Protein AF-A0A960X1I4-F1 (afdb_monomer)

Secondary structure (DSSP, 8-state):
-HHHHHHHHHHHHHHHHHHHHHHHHHHHHHHHTT-S-HHHHHHHHHHHHHHHHHHHHHHHHHHHHHHHHHHHHHHHHHHHHHHHHHHHHHHHHHHHHHHHHHHHHTTS---SS-EEEEEE---TT----TT---EEEEEP-SS--EEEEEETTTGGG-----SSSPPPEEEEEETTS-----TT-SS---SSEEEEEEEEEEEE-SSSEEEEEEEE--EEEE-SSSS-EEEE-PPPTTTT--TT--EEEEE-PPP--HHHHHHHHHH-PPPP---------TT--

pLDDT: mean 85.77, std 14.33, range [37.5, 98.25]

Mean predicted aligned error: 13.94 Å

Radius of gyration: 51.77 Å; Cα contacts (8 Å, |Δi|>4): 298; chains: 1; bounding box: 106×50×140 Å

Solvent-accessible surface area (backbone atoms only — not comparable to full-atom values): 16825 Å² total; per-residue (Å²): 106,73,62,59,55,29,51,51,47,28,52,54,29,44,54,51,23,52,51,30,45,54,49,29,53,53,44,49,57,35,36,76,70,69,74,48,55,74,66,58,44,53,52,30,48,52,48,26,53,51,28,47,51,48,24,53,50,30,48,52,50,34,53,50,52,50,54,54,51,53,52,51,50,53,50,51,52,50,52,50,52,50,53,51,52,52,51,58,46,51,55,52,53,48,53,53,49,52,53,52,52,56,53,56,59,64,72,61,82,77,76,97,62,65,57,48,79,74,43,73,70,61,60,90,92,63,89,79,56,96,89,56,74,52,61,45,70,47,68,67,64,97,72,74,71,47,80,44,79,41,54,55,79,55,50,86,39,52,49,49,40,52,100,90,42,79,25,31,49,28,40,34,34,50,66,94,55,72,62,76,78,65,93,86,65,94,64,89,69,71,38,56,36,40,24,24,25,57,40,66,54,97,57,54,78,85,64,49,30,26,47,32,36,30,36,79,34,70,31,79,43,69,74,83,75,83,81,56,70,44,79,41,65,74,71,58,56,88,84,68,51,47,91,85,63,56,66,52,74,50,70,53,62,59,92,71,60,68,69,56,56,56,50,49,64,72,67,50,67,75,66,78,81,78,75,92,84,77,86,78,61,91,83,68,131

Nearest PDB structures (foldseek):
  4tko-assembly1_B  TM=4.208E-01  e=3.079E-06  Aquifex aeolicus VF5
  5c22-assembly3_C  TM=5.738E-01  e=3.752E-02  Escherichia coli
  5c21-assembly1_A  TM=5.989E-01  e=4.220E-02  Escherichia coli
  5c21-assembly1_B  TM=6.021E-01  e=6.370E-02  Escherichia coli
  5c22-assembly4_D  TM=5.924E-01  e=1.731E-01  Escherichia coli

Structure (mmCIF, N/CA/C/O backbone):
data_AF-A0A960X1I4-F1
#
_entry.id   AF-A0A960X1I4-F1
#
loop_
_atom_site.group_PDB
_atom_site.id
_atom_site.type_symbol
_atom_site.label_atom_id
_atom_site.label_alt_id
_atom_site.label_comp_id
_atom_site.label_asym_id
_atom_site.label_entity_id
_atom_site.label_seq_id
_atom_site.pdbx_PDB_ins_code
_atom_site.Cartn_x
_atom_site.Cartn_y
_atom_site.Cartn_z
_atom_site.occupancy
_atom_site.B_iso_or_equiv
_atom_site.auth_seq_id
_atom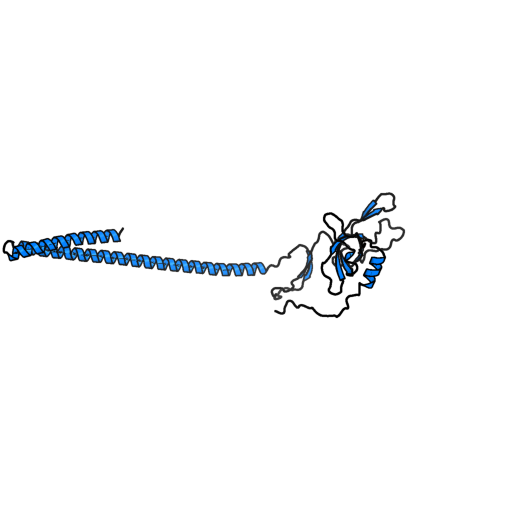_site.auth_comp_id
_atom_site.auth_asym_id
_atom_site.auth_atom_id
_atom_site.pdbx_PDB_model_num
ATOM 1 N N . GLN A 1 1 ? -22.995 -13.176 48.826 1.00 78.00 1 GLN A N 1
ATOM 2 C CA . GLN A 1 1 ? -22.525 -13.355 50.222 1.00 78.00 1 GLN A CA 1
ATOM 3 C C . GLN A 1 1 ? -23.106 -12.316 51.183 1.00 78.00 1 GLN A C 1
ATOM 5 O O . GLN A 1 1 ? -23.787 -12.711 52.119 1.00 78.00 1 GLN A O 1
ATOM 10 N N . ALA A 1 2 ? -22.875 -11.007 50.999 1.00 86.81 2 ALA A N 1
ATOM 11 C CA . ALA A 1 2 ? -23.391 -9.991 51.931 1.00 86.81 2 ALA A CA 1
ATOM 12 C C . ALA A 1 2 ? -24.920 -9.776 51.850 1.00 86.81 2 ALA A C 1
ATOM 14 O O . ALA A 1 2 ? -25.557 -9.646 52.895 1.00 86.81 2 ALA A O 1
ATOM 15 N N . ILE A 1 3 ? -25.499 -9.788 50.638 1.00 90.50 3 ILE A N 1
ATOM 16 C CA . ILE A 1 3 ? -26.959 -9.740 50.422 1.00 90.50 3 ILE A CA 1
ATOM 17 C C . ILE A 1 3 ? -27.607 -11.015 50.965 1.00 90.50 3 ILE A C 1
ATOM 19 O O . ILE A 1 3 ? -28.449 -10.914 51.847 1.00 90.50 3 ILE A O 1
ATOM 23 N N . ASP A 1 4 ? -27.125 -12.196 50.569 1.00 92.06 4 ASP A N 1
ATOM 24 C CA . ASP A 1 4 ? -27.630 -13.483 51.079 1.00 92.06 4 ASP A CA 1
ATOM 25 C C . ASP A 1 4 ? -27.595 -13.554 52.617 1.00 92.06 4 ASP A C 1
ATOM 27 O O . ASP A 1 4 ? -28.543 -14.001 53.259 1.00 92.06 4 ASP A O 1
ATOM 31 N N . GLY A 1 5 ? -26.523 -13.054 53.244 1.00 92.88 5 GLY A N 1
ATOM 32 C CA . GLY A 1 5 ? -26.431 -12.971 54.702 1.00 92.88 5 GLY A CA 1
ATOM 33 C C . GLY A 1 5 ? -27.437 -11.991 55.319 1.00 92.88 5 GLY A C 1
ATOM 34 O O . GLY A 1 5 ? -27.919 -12.217 56.429 1.00 92.88 5 GLY A O 1
ATOM 35 N N . ALA A 1 6 ? -27.782 -10.903 54.627 1.00 92.69 6 ALA A N 1
ATOM 36 C CA . ALA A 1 6 ? -28.834 -9.982 55.051 1.00 92.69 6 ALA A CA 1
ATOM 37 C C . ALA A 1 6 ? -30.242 -10.571 54.846 1.00 92.69 6 ALA A C 1
ATOM 39 O O . ALA A 1 6 ? -31.092 -10.402 55.719 1.00 92.69 6 ALA A O 1
ATOM 40 N N . GLU A 1 7 ? -30.472 -11.322 53.769 1.00 94.19 7 GLU A N 1
ATOM 41 C CA . GLU A 1 7 ? -31.719 -12.054 53.517 1.00 94.19 7 GLU A CA 1
ATOM 42 C C . GLU A 1 7 ? -31.962 -13.125 54.581 1.00 94.19 7 GLU A C 1
ATOM 44 O O . GLU A 1 7 ? -33.057 -13.211 55.136 1.00 94.19 7 GLU A O 1
ATOM 49 N N . GLN A 1 8 ? -30.924 -13.883 54.947 1.00 95.31 8 GLN A N 1
ATOM 50 C CA . GLN A 1 8 ? -30.995 -14.861 56.034 1.00 95.31 8 GLN A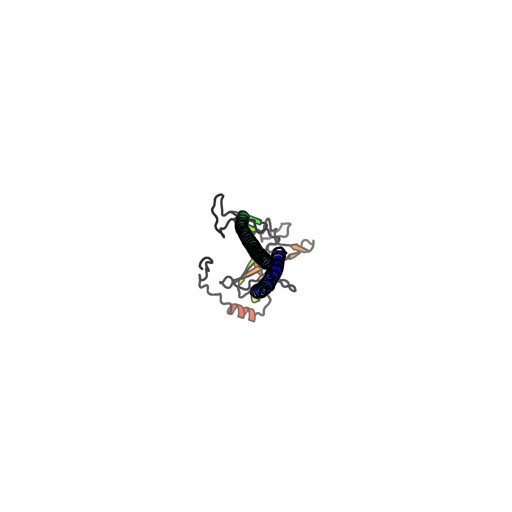 CA 1
ATOM 51 C C . GLN A 1 8 ? -31.336 -14.205 57.379 1.00 95.31 8 GLN A C 1
ATOM 53 O O . GLN A 1 8 ? -32.148 -14.740 58.135 1.00 95.31 8 GLN A O 1
ATOM 58 N N . ARG A 1 9 ? -30.782 -13.017 57.672 1.00 94.38 9 ARG A N 1
ATOM 59 C CA . ARG A 1 9 ? -31.143 -12.245 58.876 1.00 94.38 9 ARG A CA 1
ATOM 60 C C . ARG A 1 9 ? -32.602 -11.793 58.860 1.00 94.38 9 ARG A C 1
ATOM 62 O O . ARG A 1 9 ? -33.264 -11.878 59.892 1.00 94.38 9 ARG A O 1
ATOM 69 N N . VAL A 1 10 ? -33.117 -11.350 57.711 1.00 97.00 10 VAL A N 1
ATOM 70 C CA . VAL A 1 10 ? -34.540 -11.001 57.554 1.00 97.00 10 VAL A CA 1
ATOM 71 C C . VAL A 1 10 ? -35.425 -12.228 57.753 1.00 97.00 10 VAL A C 1
ATOM 73 O O . VAL A 1 10 ? -36.416 -12.145 58.474 1.00 97.00 10 VAL A O 1
ATOM 76 N N . ALA A 1 11 ? -35.059 -13.372 57.171 1.00 96.81 11 ALA A N 1
ATOM 77 C CA . ALA A 1 11 ? -35.800 -14.619 57.324 1.00 96.81 11 ALA A CA 1
ATOM 78 C C . ALA A 1 11 ? -35.861 -15.071 58.794 1.00 96.81 11 ALA A C 1
ATOM 80 O O . ALA A 1 11 ? -36.941 -15.382 59.295 1.00 96.81 11 ALA A O 1
ATOM 81 N N . ALA A 1 12 ? -34.734 -15.027 59.509 1.00 96.56 12 ALA A N 1
ATOM 82 C CA . ALA A 1 12 ? -34.678 -15.356 60.932 1.00 96.56 12 ALA A CA 1
ATOM 83 C C . ALA A 1 12 ? -35.522 -14.394 61.789 1.00 96.56 12 ALA A C 1
ATOM 85 O O . ALA A 1 12 ? -36.334 -14.840 62.602 1.00 96.56 12 ALA A O 1
ATOM 86 N N . ALA A 1 13 ? -35.392 -13.080 61.571 1.00 96.31 13 ALA A N 1
ATOM 87 C CA . ALA A 1 13 ? -36.168 -12.070 62.293 1.00 96.31 13 ALA A CA 1
ATOM 88 C C . ALA A 1 13 ? -37.677 -12.178 62.006 1.00 96.31 13 ALA A C 1
ATOM 90 O O . ALA A 1 13 ? -38.500 -11.925 62.884 1.00 96.31 13 ALA A O 1
ATOM 91 N N . LYS A 1 14 ? -38.051 -12.601 60.792 1.00 97.00 14 LYS A N 1
ATOM 92 C CA . LYS A 1 14 ? -39.448 -12.824 60.404 1.00 97.00 14 LYS A CA 1
ATOM 93 C C . LYS A 1 14 ? -40.057 -13.993 61.172 1.00 97.00 14 LYS A C 1
ATOM 95 O O . LYS A 1 14 ? -41.129 -13.834 61.745 1.00 97.00 14 LYS A O 1
ATOM 100 N N . ILE A 1 15 ? -39.351 -15.122 61.244 1.00 97.31 15 ILE A N 1
ATOM 101 C CA . ILE A 1 15 ? -39.788 -16.296 62.015 1.00 97.31 15 ILE A CA 1
ATOM 102 C C . ILE A 1 15 ? -39.951 -15.935 63.500 1.00 97.31 15 ILE A C 1
ATOM 104 O O . ILE A 1 15 ? -40.948 -16.310 64.123 1.00 97.31 15 ILE A O 1
ATOM 108 N N . ALA A 1 16 ? -39.010 -15.171 64.066 1.00 95.94 16 ALA A N 1
ATOM 109 C CA . ALA A 1 16 ? -39.087 -14.708 65.451 1.00 95.94 16 ALA A CA 1
ATOM 110 C C . ALA A 1 16 ? -40.313 -13.806 65.695 1.00 95.94 16 ALA A C 1
ATOM 112 O O . ALA A 1 16 ? -41.067 -14.037 66.640 1.00 95.94 16 ALA A O 1
ATOM 113 N N . ALA A 1 17 ? -40.562 -12.835 64.810 1.00 96.88 17 ALA A N 1
ATOM 114 C CA . ALA A 1 17 ? -41.715 -11.939 64.899 1.00 96.88 17 ALA A CA 1
ATOM 115 C C . ALA A 1 17 ? -43.057 -12.675 64.751 1.00 96.88 17 ALA A C 1
ATOM 117 O O . ALA A 1 17 ? -43.986 -12.424 65.521 1.00 96.88 17 ALA A O 1
ATOM 118 N N . GLU A 1 18 ? -43.163 -13.614 63.806 1.00 96.56 18 GLU A N 1
ATOM 119 C CA . GLU A 1 18 ? -44.360 -14.446 63.621 1.00 96.56 18 GLU A CA 1
ATOM 120 C C . GLU A 1 18 ? -44.629 -15.324 64.851 1.00 96.56 18 GLU A C 1
ATOM 122 O O . GLU A 1 18 ? -45.767 -15.419 65.315 1.00 96.56 18 GLU A O 1
ATOM 127 N N . THR A 1 19 ? -43.579 -15.900 65.442 1.00 96.50 19 THR A N 1
ATOM 128 C CA . THR A 1 19 ? -43.685 -16.712 66.663 1.00 96.50 19 THR A CA 1
ATOM 129 C C . THR A 1 19 ? -44.173 -15.878 67.851 1.00 96.50 19 THR A C 1
ATOM 131 O O . THR A 1 19 ? -45.108 -16.282 68.549 1.00 96.50 19 THR A O 1
ATOM 134 N N . SER A 1 20 ? -43.596 -14.691 68.066 1.00 95.75 20 SER A N 1
ATOM 135 C CA . SER A 1 20 ? -44.027 -13.780 69.134 1.00 95.75 20 SER A CA 1
ATOM 136 C C . SER A 1 20 ? -45.444 -13.248 68.916 1.00 95.75 20 SER A C 1
ATOM 138 O O . SER A 1 20 ? -46.181 -13.076 69.888 1.00 95.75 20 SER A O 1
ATOM 140 N N . LEU A 1 21 ? -45.871 -13.051 67.665 1.00 96.25 21 LEU A N 1
ATOM 141 C CA . LEU A 1 21 ? -47.242 -12.658 67.331 1.00 96.25 21 LEU A CA 1
ATOM 142 C C . LEU A 1 21 ? -48.254 -13.764 67.663 1.00 96.25 21 LEU A C 1
ATOM 144 O O . LEU A 1 21 ? -49.289 -13.489 68.269 1.00 96.25 21 LEU A O 1
ATOM 148 N N . LEU A 1 22 ? -47.950 -15.016 67.309 1.00 96.75 22 LEU A N 1
ATOM 149 C CA . LEU A 1 22 ? -48.787 -16.167 67.660 1.00 96.75 22 LEU A CA 1
ATOM 150 C C . LEU A 1 22 ? -48.903 -16.332 69.180 1.00 96.75 22 LEU A C 1
ATOM 152 O O . LEU A 1 22 ? -49.996 -16.587 69.690 1.00 96.75 22 LEU A O 1
ATOM 156 N N . ASN A 1 23 ? -47.795 -16.155 69.905 1.00 94.88 23 ASN A N 1
ATOM 157 C CA . ASN A 1 23 ? -47.795 -16.221 71.363 1.00 94.88 23 ASN A CA 1
ATOM 158 C C . ASN A 1 23 ? -48.621 -15.081 71.979 1.00 94.88 23 ASN A C 1
ATOM 160 O O . ASN A 1 23 ? -49.455 -15.328 72.843 1.00 94.88 23 ASN A O 1
ATOM 164 N N . TYR A 1 24 ? -48.466 -13.853 71.478 1.00 96.50 24 TYR A N 1
ATOM 165 C CA . TYR A 1 24 ? -49.278 -12.706 71.887 1.00 96.50 24 TYR A CA 1
ATOM 166 C C . TYR A 1 24 ? -50.778 -12.953 71.687 1.00 96.50 24 TYR A C 1
ATOM 168 O O . TYR A 1 24 ? -51.555 -12.738 72.615 1.00 96.50 24 TYR A O 1
ATOM 176 N N . ASN A 1 25 ? -51.184 -13.450 70.515 1.00 96.00 25 ASN A N 1
ATOM 177 C CA . ASN A 1 25 ? -52.590 -13.738 70.225 1.00 96.00 25 ASN A CA 1
ATOM 178 C C . ASN A 1 25 ? -53.158 -14.796 71.182 1.00 96.00 25 ASN A C 1
ATOM 180 O O . ASN A 1 25 ? -54.239 -14.603 71.735 1.00 96.00 25 ASN A O 1
ATOM 184 N N . ARG A 1 26 ? -52.400 -15.869 71.447 1.00 96.38 26 ARG A N 1
ATOM 185 C CA . ARG A 1 26 ? -52.786 -16.907 72.413 1.00 96.38 26 ARG A CA 1
ATOM 186 C C . ARG A 1 26 ? -52.953 -16.338 73.824 1.00 96.38 26 ARG A C 1
ATOM 188 O O . ARG A 1 26 ? -53.965 -16.595 74.472 1.00 96.38 26 ARG A O 1
ATOM 195 N N . THR A 1 27 ? -51.981 -15.563 74.303 1.00 94.25 27 THR A N 1
ATOM 196 C CA . THR A 1 27 ? -52.023 -14.962 75.645 1.00 94.25 27 THR A CA 1
ATOM 197 C C . THR A 1 27 ? -53.156 -13.947 75.767 1.00 94.25 27 THR A C 1
ATOM 199 O O . THR A 1 27 ? -53.803 -13.882 76.808 1.00 94.25 27 THR A O 1
ATOM 202 N N . LYS A 1 28 ? -53.451 -13.197 74.700 1.00 94.81 28 LYS A N 1
ATOM 203 C CA . LYS A 1 28 ? -54.578 -12.262 74.648 1.00 94.81 28 LYS A CA 1
ATOM 204 C C . LYS A 1 28 ? -55.918 -12.984 74.819 1.00 94.81 28 LYS A C 1
ATOM 206 O O . LYS A 1 28 ? -56.704 -12.584 75.672 1.00 94.81 28 LYS A O 1
ATOM 211 N N . GLU A 1 29 ? -56.153 -14.067 74.078 1.00 94.62 29 GLU A N 1
ATOM 212 C CA . GLU A 1 29 ? -57.385 -14.862 74.203 1.00 94.62 29 GLU A CA 1
ATOM 213 C C . GLU A 1 29 ? -57.554 -15.482 75.600 1.00 94.62 29 GLU A C 1
ATOM 215 O O . GLU A 1 29 ? -58.664 -15.543 76.130 1.00 94.62 29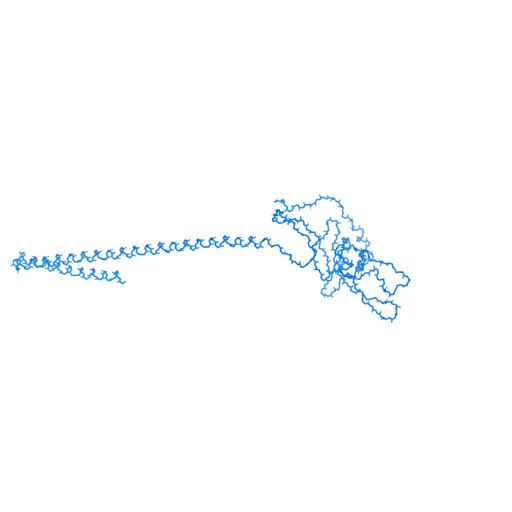 GLU A O 1
ATOM 220 N N . LEU A 1 30 ? -56.463 -15.955 76.214 1.00 93.38 30 LEU A N 1
ATOM 221 C CA . LEU A 1 30 ? -56.484 -16.502 77.576 1.00 93.38 30 LEU A CA 1
ATOM 222 C C . LEU A 1 30 ? -56.738 -15.415 78.627 1.00 93.38 30 LEU A C 1
ATOM 224 O O . LEU A 1 30 ? -57.486 -15.645 79.577 1.00 93.38 30 LEU A O 1
ATOM 228 N N . PHE A 1 31 ? -56.163 -14.227 78.440 1.00 93.12 31 PHE A N 1
ATOM 229 C CA . PHE A 1 31 ? -56.372 -13.079 79.318 1.00 93.12 31 PHE A CA 1
ATOM 230 C C . PHE A 1 31 ? -57.820 -12.570 79.261 1.00 93.12 31 PHE A C 1
ATOM 232 O O . PHE A 1 31 ? -58.421 -12.332 80.306 1.00 93.12 31 PHE A O 1
ATOM 239 N N . GLU A 1 32 ? -58.421 -12.486 78.067 1.00 92.94 32 GLU A N 1
ATOM 240 C CA . GLU A 1 32 ? -59.844 -12.138 77.887 1.00 92.94 32 GLU A CA 1
ATOM 241 C C . GLU A 1 32 ? -60.780 -13.126 78.606 1.00 92.94 32 GLU A C 1
ATOM 243 O O . GLU A 1 32 ? -61.831 -12.736 79.113 1.00 92.94 32 GLU A O 1
ATOM 248 N N . LYS A 1 33 ? -60.371 -14.396 78.721 1.00 94.38 33 LYS A N 1
ATOM 249 C CA . LYS A 1 33 ? -61.072 -15.445 79.482 1.00 94.38 33 LYS A CA 1
ATOM 250 C C . LYS A 1 33 ? -60.738 -15.460 80.982 1.00 94.38 33 LYS A C 1
ATOM 252 O O . LYS A 1 33 ? -61.192 -16.362 81.679 1.00 94.38 33 LYS A O 1
ATOM 257 N N . GLN A 1 34 ? -59.951 -14.500 81.479 1.00 88.62 34 GLN A N 1
ATOM 258 C CA . GLN A 1 34 ? -59.446 -14.427 82.861 1.00 88.62 34 GLN A CA 1
ATOM 259 C C . GLN A 1 34 ? -58.592 -15.635 83.299 1.00 88.62 34 GLN A C 1
ATOM 261 O O . GLN A 1 34 ? -58.488 -15.935 84.486 1.00 88.62 34 GLN A O 1
ATOM 266 N N . LEU A 1 35 ? -57.959 -16.329 82.347 1.00 89.62 35 LEU A N 1
ATOM 267 C CA . LEU A 1 35 ? -57.107 -17.502 82.593 1.00 89.62 35 LEU A CA 1
ATOM 268 C C . LEU A 1 35 ? -55.609 -17.164 82.667 1.00 89.62 35 LEU A C 1
ATOM 270 O O . LEU A 1 35 ? -54.793 -18.053 82.894 1.00 89.62 35 LEU A O 1
ATOM 274 N N . GLU A 1 36 ? -55.238 -15.900 82.466 1.00 91.75 36 GLU A N 1
ATOM 275 C CA . GLU A 1 36 ? -53.851 -15.426 82.448 1.00 91.75 36 GLU A CA 1
ATOM 276 C C . GLU A 1 36 ? -53.681 -14.117 83.228 1.00 91.75 36 GLU A C 1
ATOM 278 O O . GLU A 1 36 ? -54.636 -13.373 83.455 1.00 91.75 36 GLU A O 1
ATOM 283 N N . SER A 1 37 ? -52.443 -13.827 83.634 1.00 94.12 37 SER A N 1
ATOM 284 C CA . SER A 1 37 ? -52.112 -12.632 84.415 1.00 94.12 37 SER A CA 1
ATOM 285 C C . SER A 1 37 ? -51.876 -11.401 83.532 1.00 94.12 37 SER A C 1
ATOM 287 O O . SER A 1 37 ? -51.371 -11.501 82.411 1.00 94.12 37 SER A O 1
ATOM 289 N N . GLN A 1 38 ? -52.152 -10.207 84.067 1.00 91.12 38 GLN A N 1
ATOM 290 C CA . GLN A 1 38 ? -51.869 -8.939 83.378 1.00 91.12 38 GLN A CA 1
ATOM 291 C C . GLN A 1 38 ? -50.378 -8.798 83.021 1.00 91.12 38 GLN A C 1
ATOM 293 O O . GLN A 1 38 ? -50.035 -8.392 81.912 1.00 91.12 38 GLN A O 1
ATOM 298 N N . ARG A 1 39 ? -49.489 -9.238 83.920 1.00 94.19 39 ARG A N 1
ATOM 299 C CA . ARG A 1 39 ? -48.038 -9.268 83.694 1.00 94.19 39 ARG A CA 1
ATOM 300 C C . ARG A 1 39 ? -47.653 -10.145 82.497 1.00 94.19 39 ARG A C 1
ATOM 302 O O . ARG A 1 39 ? -46.779 -9.763 81.722 1.00 94.19 39 ARG A O 1
ATOM 309 N N . SER A 1 40 ? -48.282 -11.310 82.334 1.00 92.31 40 SER A N 1
ATOM 310 C CA . SER A 1 40 ? -48.025 -12.207 81.196 1.00 92.31 40 SER A CA 1
ATOM 311 C C . SER A 1 40 ? -48.389 -11.539 79.867 1.00 92.31 40 SER A C 1
ATOM 313 O O . SER A 1 40 ? -47.651 -11.658 78.888 1.00 92.31 40 SER A O 1
ATOM 315 N N . MET A 1 41 ? -49.497 -10.792 79.842 1.00 92.25 41 MET A N 1
ATOM 316 C CA . MET A 1 41 ? -49.937 -10.032 78.670 1.00 92.25 41 MET A CA 1
ATOM 317 C C . MET A 1 41 ? -48.935 -8.919 78.317 1.00 92.25 41 MET A C 1
ATOM 319 O O . MET A 1 41 ? -48.542 -8.763 77.158 1.00 92.25 41 MET A O 1
ATOM 323 N N . GLU A 1 42 ? -48.465 -8.172 79.318 1.00 94.25 42 GLU A N 1
ATOM 324 C CA . GLU A 1 42 ? -47.461 -7.115 79.135 1.00 94.25 42 GLU A CA 1
ATOM 325 C C . GLU A 1 42 ? -46.142 -7.669 78.574 1.00 94.25 42 GLU A C 1
ATOM 327 O O . GLU A 1 42 ? -45.604 -7.120 77.612 1.00 94.25 42 GLU A O 1
ATOM 332 N N . LEU A 1 43 ? -45.663 -8.809 79.089 1.00 96.50 43 LEU A N 1
ATOM 333 C CA . LEU A 1 43 ? -44.465 -9.479 78.568 1.00 96.50 43 LEU A CA 1
ATOM 334 C C . LEU A 1 43 ? -44.645 -9.965 77.122 1.00 96.50 43 LEU A C 1
ATOM 336 O O . LEU A 1 43 ? -43.740 -9.798 76.301 1.00 96.50 43 LEU A O 1
ATOM 340 N N . ALA A 1 44 ? -45.807 -10.532 76.785 1.00 94.56 44 ALA A N 1
ATOM 341 C CA . ALA A 1 44 ? -46.104 -10.969 75.421 1.00 94.56 44 ALA A CA 1
ATOM 342 C C . ALA A 1 44 ? -46.191 -9.782 74.444 1.00 94.56 44 ALA A C 1
ATOM 344 O O . ALA A 1 44 ? -45.718 -9.875 73.310 1.00 94.56 44 ALA A O 1
ATOM 345 N N . THR A 1 45 ? -46.741 -8.650 74.893 1.00 95.75 45 THR A N 1
ATOM 346 C CA . THR A 1 45 ? -46.788 -7.401 74.117 1.00 95.75 45 THR A CA 1
ATOM 3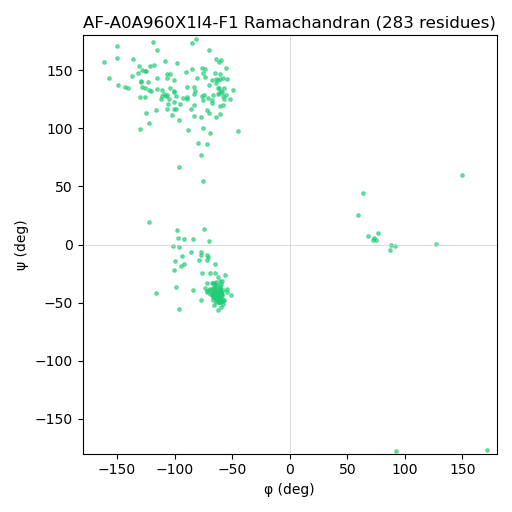47 C C . THR A 1 45 ? -45.387 -6.868 73.852 1.00 95.75 45 THR A C 1
ATOM 349 O O . THR A 1 45 ? -45.039 -6.622 72.700 1.00 95.75 45 THR A O 1
ATOM 352 N N . LEU A 1 46 ? -44.557 -6.775 74.893 1.00 96.62 46 LEU A N 1
ATOM 353 C CA . LEU A 1 46 ? -43.179 -6.303 74.777 1.00 96.62 46 LEU A CA 1
ATOM 354 C C . LEU A 1 46 ? -42.343 -7.203 73.856 1.00 96.62 46 LEU A C 1
ATOM 356 O O . LEU A 1 46 ? -41.597 -6.702 73.019 1.00 96.62 46 LEU A O 1
ATOM 360 N N . SER A 1 47 ? -42.509 -8.526 73.947 1.00 95.94 47 SER A N 1
ATOM 361 C CA . SER A 1 47 ? -41.836 -9.474 73.049 1.00 95.94 47 SER A CA 1
ATOM 362 C C . SER A 1 47 ? -42.276 -9.311 71.588 1.00 95.94 47 SER A C 1
ATOM 364 O O . SER A 1 47 ? -41.437 -9.321 70.683 1.00 95.94 47 SER A O 1
ATOM 366 N N . ARG A 1 48 ? -43.578 -9.115 71.338 1.00 96.94 48 ARG A N 1
ATOM 367 C CA . ARG A 1 48 ? -44.109 -8.846 69.993 1.00 96.94 48 ARG A CA 1
ATOM 368 C C . ARG A 1 48 ? -43.578 -7.530 69.429 1.00 96.94 48 ARG A C 1
ATOM 370 O O . ARG A 1 48 ? -43.175 -7.492 68.271 1.00 96.94 48 ARG A O 1
ATOM 377 N N . ASP A 1 49 ? -43.533 -6.472 70.232 1.00 96.50 49 ASP A N 1
ATOM 378 C CA . ASP A 1 49 ? -43.041 -5.168 69.781 1.00 96.50 49 ASP A CA 1
ATOM 379 C C . ASP A 1 49 ? -41.526 -5.179 69.532 1.00 96.50 49 ASP A C 1
ATOM 381 O O . ASP A 1 49 ? -41.073 -4.642 68.519 1.00 96.50 49 ASP A O 1
ATOM 385 N N . SER A 1 50 ? -40.750 -5.864 70.382 1.00 97.38 50 SER A N 1
ATOM 386 C CA . SER A 1 50 ? -39.301 -6.047 70.200 1.00 97.38 50 SER A CA 1
ATOM 387 C C . SER A 1 50 ? -38.987 -6.772 68.892 1.00 97.38 50 SER A C 1
ATOM 389 O O . SER A 1 50 ? -38.251 -6.261 68.050 1.00 97.38 50 SER A O 1
ATOM 391 N N . THR A 1 51 ? -39.599 -7.938 68.674 1.00 96.94 51 THR A N 1
ATOM 392 C CA . THR A 1 51 ? -39.347 -8.760 67.477 1.00 96.94 51 THR A CA 1
ATOM 393 C C . THR A 1 51 ? -39.857 -8.096 66.194 1.00 96.94 51 THR A C 1
ATOM 395 O O . THR A 1 51 ? -39.218 -8.191 65.145 1.00 96.94 51 THR A O 1
ATOM 398 N N . ALA A 1 52 ? -40.961 -7.342 66.260 1.00 96.69 52 ALA A N 1
ATOM 399 C CA . ALA A 1 52 ? -41.434 -6.539 65.134 1.00 96.69 52 ALA A CA 1
ATOM 400 C C . ALA A 1 52 ? -40.468 -5.391 64.782 1.00 96.69 52 ALA A C 1
ATOM 402 O O . ALA A 1 52 ? -40.256 -5.098 63.599 1.00 96.69 52 ALA A O 1
ATOM 403 N N . ALA A 1 53 ? -39.872 -4.739 65.785 1.00 97.06 53 ALA A N 1
ATOM 404 C CA . ALA A 1 53 ? -38.849 -3.719 65.575 1.00 97.06 53 ALA A CA 1
ATOM 405 C C . ALA A 1 53 ? -37.560 -4.319 64.984 1.00 97.06 53 ALA A C 1
ATOM 407 O O . ALA A 1 53 ? -36.999 -3.757 64.040 1.00 97.06 53 ALA A O 1
ATOM 408 N N . GLU A 1 54 ? -37.135 -5.487 65.469 1.00 96.25 54 GLU A N 1
ATOM 409 C CA . GLU A 1 54 ? -35.986 -6.231 64.938 1.00 96.25 54 GLU A CA 1
ATOM 410 C C . GLU A 1 54 ? -36.181 -6.629 63.470 1.00 96.25 54 GLU A C 1
ATOM 412 O O . GLU A 1 54 ? -35.289 -6.397 62.652 1.00 96.25 54 GLU A O 1
ATOM 417 N N . LEU A 1 55 ? -37.362 -7.135 63.095 1.00 97.44 55 LEU A N 1
ATOM 418 C CA . LEU A 1 55 ? -37.686 -7.443 61.700 1.00 97.44 55 LEU A CA 1
ATOM 419 C C . LEU A 1 55 ? -37.606 -6.196 60.809 1.00 97.44 55 LEU A C 1
ATOM 421 O O . LEU A 1 55 ? -36.987 -6.235 59.743 1.00 97.44 55 LEU A O 1
ATOM 425 N N . LYS A 1 56 ? -38.192 -5.071 61.240 1.00 97.00 56 LYS A N 1
ATOM 426 C CA . LYS A 1 56 ? -38.103 -3.803 60.494 1.00 97.00 56 LYS A CA 1
ATOM 427 C C . LYS A 1 56 ? -36.654 -3.350 60.318 1.00 97.00 56 LYS A C 1
ATOM 429 O O . LYS A 1 56 ? -36.289 -2.908 59.230 1.00 97.00 56 LYS A O 1
ATOM 434 N N . SER A 1 57 ? -35.834 -3.489 61.358 1.00 97.06 57 SER A N 1
ATOM 435 C CA . SER A 1 57 ? -34.404 -3.175 61.309 1.00 97.06 57 SER A CA 1
ATOM 436 C C . SER A 1 57 ? -33.657 -4.077 60.320 1.00 97.06 57 SER A C 1
ATOM 438 O O . SER A 1 57 ? -32.912 -3.583 59.474 1.00 97.06 57 SER A O 1
ATOM 440 N N . ALA A 1 58 ? -33.919 -5.389 60.342 1.00 97.25 58 ALA A N 1
ATOM 441 C CA . ALA A 1 58 ? -33.310 -6.343 59.418 1.00 97.25 58 ALA A CA 1
ATOM 442 C C . ALA A 1 58 ? -33.678 -6.049 57.952 1.00 97.25 58 ALA A C 1
ATOM 444 O O . ALA A 1 58 ? -32.807 -6.072 57.082 1.00 97.25 58 ALA A O 1
ATOM 445 N N . ILE A 1 59 ? -34.944 -5.711 57.675 1.00 96.94 59 ILE A N 1
ATOM 446 C CA . ILE A 1 59 ? -35.405 -5.329 56.329 1.00 96.94 59 ILE A CA 1
ATOM 447 C C . ILE A 1 59 ? -34.725 -4.034 55.871 1.00 96.94 59 ILE A C 1
ATOM 449 O O . ILE A 1 59 ? -34.275 -3.940 54.728 1.00 96.94 59 ILE A O 1
ATOM 453 N N . ALA A 1 60 ? -34.619 -3.037 56.755 1.00 97.31 60 ALA A N 1
ATOM 454 C CA . ALA A 1 60 ? -33.924 -1.789 56.451 1.00 97.31 60 ALA A CA 1
ATOM 455 C C . ALA A 1 60 ? -32.434 -2.026 56.151 1.00 97.31 60 ALA A C 1
ATOM 457 O O . ALA A 1 60 ? -31.897 -1.436 55.212 1.00 97.31 60 ALA A O 1
ATOM 458 N N . ALA A 1 61 ? -31.786 -2.924 56.898 1.00 95.56 61 ALA A N 1
ATOM 459 C CA . ALA A 1 61 ? -30.403 -3.318 56.661 1.00 95.56 61 ALA A CA 1
ATOM 460 C C . ALA A 1 61 ? -30.228 -4.010 55.300 1.00 95.56 61 ALA A C 1
ATOM 462 O O . ALA A 1 61 ? -29.343 -3.616 54.546 1.00 95.56 61 ALA A O 1
ATOM 463 N N . LEU A 1 62 ? -31.095 -4.968 54.946 1.00 96.62 62 LEU A N 1
ATOM 464 C CA . LEU A 1 62 ? -31.079 -5.619 53.628 1.00 96.62 62 LEU A CA 1
ATOM 465 C C . LEU A 1 62 ? -31.232 -4.597 52.495 1.00 96.62 62 LEU A C 1
ATOM 467 O O . LEU A 1 62 ? -30.443 -4.599 51.552 1.00 96.62 62 LEU A O 1
ATOM 471 N N . LYS A 1 63 ? -32.206 -3.686 52.611 1.00 96.81 63 LYS A N 1
ATOM 472 C CA . LYS A 1 63 ? -32.444 -2.641 51.607 1.00 96.81 63 LYS A CA 1
ATOM 473 C C . LYS A 1 63 ? -31.234 -1.723 51.439 1.00 96.81 63 LYS A C 1
ATOM 475 O O . LYS A 1 63 ? -30.868 -1.395 50.316 1.00 96.81 63 LYS A O 1
ATOM 480 N N . ARG A 1 64 ? -30.600 -1.325 52.546 1.00 96.56 64 ARG A N 1
ATOM 481 C CA . ARG A 1 64 ? -29.373 -0.524 52.513 1.00 96.56 64 ARG A CA 1
ATOM 482 C C . ARG A 1 64 ? -28.246 -1.270 51.803 1.00 96.56 64 ARG A C 1
ATOM 484 O O . ARG A 1 64 ? -27.643 -0.712 50.899 1.00 96.56 64 ARG A O 1
ATOM 491 N N . THR A 1 65 ? -28.012 -2.531 52.167 1.00 96.44 65 THR A N 1
ATOM 492 C CA . THR A 1 65 ? -26.985 -3.363 51.531 1.00 96.44 65 THR A CA 1
ATOM 493 C C . THR A 1 65 ? -27.230 -3.514 50.029 1.00 96.44 65 THR A C 1
ATOM 495 O O . THR A 1 65 ? -26.287 -3.361 49.263 1.00 96.44 65 THR A O 1
ATOM 498 N N . SER A 1 66 ? -28.474 -3.747 49.595 1.00 95.38 66 SER A N 1
ATOM 499 C CA . SER A 1 66 ? -28.821 -3.801 48.165 1.00 95.38 66 SER A CA 1
ATOM 500 C C . SER A 1 66 ? -28.463 -2.499 47.450 1.00 95.38 66 SER A C 1
ATOM 502 O O . SER A 1 66 ? -27.729 -2.525 46.469 1.00 95.38 66 SER A O 1
ATOM 504 N N . ASN A 1 67 ? -28.903 -1.359 47.990 1.00 96.56 67 ASN A N 1
ATOM 505 C CA . ASN A 1 67 ? -28.634 -0.051 47.395 1.00 96.56 67 ASN A CA 1
ATOM 506 C C . ASN A 1 67 ? -27.129 0.258 47.305 1.00 96.56 67 ASN A C 1
ATOM 508 O O . ASN A 1 67 ? -26.684 0.838 46.318 1.00 96.56 67 ASN A O 1
ATOM 512 N N . ASP A 1 68 ? -26.348 -0.120 48.321 1.00 96.00 68 ASP A N 1
ATOM 513 C CA . ASP A 1 68 ? -24.896 0.084 48.330 1.00 96.00 68 ASP A CA 1
ATOM 514 C C . ASP A 1 68 ? -24.215 -0.741 47.217 1.00 96.00 68 ASP A C 1
ATOM 516 O O . ASP A 1 68 ? -23.319 -0.243 46.528 1.00 96.00 68 ASP A O 1
ATOM 520 N N . PHE A 1 69 ? -24.665 -1.982 46.987 1.00 95.62 69 PHE A N 1
ATOM 521 C CA . PHE A 1 69 ? -24.170 -2.807 45.879 1.00 95.62 69 PHE A CA 1
ATOM 522 C C . PHE A 1 69 ? -24.604 -2.273 44.516 1.00 95.62 69 PHE A C 1
ATOM 524 O O . PHE A 1 69 ? -23.767 -2.200 43.618 1.00 95.62 69 PHE A O 1
ATOM 531 N N . ASP A 1 70 ? -25.855 -1.840 44.364 1.00 95.88 70 ASP A N 1
ATOM 532 C CA . ASP A 1 70 ? -26.343 -1.237 43.119 1.00 95.88 70 ASP A CA 1
ATOM 533 C C . ASP A 1 70 ? -25.546 0.028 42.765 1.00 95.88 70 ASP A C 1
ATOM 535 O O . ASP A 1 70 ? -25.134 0.215 41.618 1.00 95.88 70 ASP A O 1
ATOM 539 N N . ALA A 1 71 ? -25.242 0.867 43.761 1.00 97.06 71 ALA A N 1
ATOM 540 C CA . ALA A 1 71 ? -24.391 2.041 43.587 1.00 97.06 71 ALA A CA 1
ATOM 541 C C . ALA A 1 71 ? -22.955 1.661 43.187 1.00 97.06 71 ALA A C 1
ATOM 543 O O . ALA A 1 71 ? -22.368 2.290 42.303 1.00 97.06 71 ALA A O 1
ATOM 544 N N . SER A 1 72 ? -22.389 0.613 43.794 1.00 97.12 72 SER A N 1
ATOM 545 C CA . SER A 1 72 ? -21.055 0.107 43.448 1.00 97.12 72 SER A CA 1
ATOM 546 C C . SER A 1 72 ? -21.002 -0.473 42.028 1.00 97.12 72 SER A C 1
ATOM 548 O O . SER A 1 72 ? -20.057 -0.202 41.283 1.00 97.12 72 SER A O 1
ATOM 550 N N . ILE A 1 73 ? -22.040 -1.204 41.612 1.00 97.12 73 ILE A N 1
ATOM 551 C CA . ILE A 1 73 ? -22.192 -1.724 40.249 1.00 97.12 73 ILE A CA 1
ATOM 552 C C . ILE A 1 73 ? -22.283 -0.562 39.256 1.00 97.12 73 ILE A C 1
ATOM 554 O O . ILE A 1 73 ? -21.522 -0.525 38.289 1.00 97.12 73 ILE A O 1
ATOM 558 N N . ALA A 1 74 ? -23.145 0.424 39.516 1.00 97.50 74 ALA A N 1
ATOM 559 C CA . ALA A 1 74 ? -23.283 1.606 38.668 1.00 97.50 74 ALA A CA 1
ATOM 560 C C . ALA A 1 74 ? -21.961 2.383 38.543 1.00 97.50 74 ALA A C 1
ATOM 562 O O . ALA A 1 74 ? -21.564 2.759 37.439 1.00 97.50 74 ALA A O 1
ATOM 563 N N . SER A 1 75 ? -21.235 2.557 39.652 1.00 97.94 75 SER A N 1
ATOM 564 C CA . SER A 1 75 ? -19.910 3.183 39.660 1.00 97.94 75 SER A CA 1
ATOM 565 C C . SER A 1 75 ? -18.893 2.384 38.840 1.00 97.94 75 SER A C 1
ATOM 567 O O . SER A 1 75 ? -18.178 2.967 38.028 1.00 97.94 75 SER A O 1
ATOM 569 N N . THR A 1 76 ? -18.878 1.055 38.970 1.00 98.12 76 THR A N 1
ATOM 570 C CA . THR A 1 76 ? -17.988 0.174 38.197 1.00 98.12 76 THR A CA 1
ATOM 571 C C . THR A 1 76 ? -18.284 0.257 36.699 1.00 98.12 76 THR A C 1
ATOM 573 O O . THR A 1 76 ? -17.365 0.345 35.883 1.00 98.12 76 THR A O 1
ATOM 576 N N . HIS A 1 77 ? -19.564 0.283 36.316 1.00 97.44 77 HIS A N 1
ATOM 577 C CA . HIS A 1 77 ? -19.970 0.480 34.926 1.00 97.44 77 HIS A CA 1
ATOM 578 C C . HIS A 1 77 ? -19.549 1.849 34.387 1.00 97.44 77 HIS A C 1
ATOM 580 O O . HIS A 1 77 ? -19.071 1.921 33.255 1.00 97.44 77 HIS A O 1
ATOM 586 N N . ALA A 1 78 ? -19.666 2.912 35.187 1.00 98.06 78 ALA A N 1
ATOM 587 C CA . ALA A 1 78 ? -19.205 4.243 34.805 1.00 98.06 78 ALA A CA 1
ATOM 588 C C . ALA A 1 78 ? -17.681 4.278 34.594 1.00 98.06 78 ALA A C 1
ATOM 590 O O . ALA A 1 78 ? -17.220 4.767 33.564 1.00 98.06 78 ALA A O 1
ATOM 591 N N . SER A 1 79 ? -16.897 3.685 35.504 1.00 97.81 79 SER A N 1
ATOM 592 C CA . SER A 1 79 ? -15.440 3.571 35.354 1.00 97.81 79 SER A CA 1
ATOM 593 C C . SER A 1 79 ? -15.047 2.754 34.122 1.00 97.81 79 SER A C 1
ATOM 595 O O . SER A 1 79 ? -14.150 3.156 33.384 1.00 97.81 79 SER A O 1
ATOM 597 N N . LYS A 1 80 ? -15.751 1.648 33.842 1.00 98.06 80 LYS A N 1
ATOM 598 C CA . LYS A 1 80 ? -15.561 0.873 32.607 1.00 98.06 80 LYS A CA 1
ATOM 599 C C . LYS A 1 80 ? -15.865 1.714 31.365 1.00 98.06 80 LYS A C 1
ATOM 601 O O . LYS A 1 80 ? -15.113 1.652 30.399 1.00 98.06 80 LYS A O 1
ATOM 606 N N . GLY A 1 81 ? -16.950 2.488 31.384 1.00 97.75 81 GLY A N 1
ATOM 607 C CA . GLY A 1 81 ? -17.309 3.395 30.294 1.00 97.75 81 GLY A CA 1
ATOM 608 C C . GLY A 1 81 ? -16.228 4.444 30.033 1.00 97.75 81 GLY A C 1
ATOM 609 O O . GLY A 1 81 ? -15.846 4.644 28.884 1.00 97.75 81 GLY A O 1
ATOM 610 N N . SER A 1 82 ? -15.679 5.042 31.096 1.00 98.12 82 SER A N 1
ATOM 611 C CA . SER A 1 82 ? -14.551 5.977 30.998 1.00 98.12 82 SER A CA 1
ATOM 612 C C . SER A 1 82 ? -13.324 5.312 30.378 1.00 98.12 82 SER A C 1
ATOM 614 O O . SER A 1 82 ? -12.801 5.814 29.393 1.00 98.12 82 SER A O 1
ATOM 616 N N . ALA A 1 83 ? -12.925 4.136 30.875 1.00 98.06 83 ALA A N 1
ATOM 617 C CA . ALA A 1 83 ? -11.763 3.420 30.352 1.00 98.06 83 ALA A CA 1
ATOM 618 C C . ALA A 1 83 ? -11.916 3.049 28.865 1.00 98.06 83 ALA A C 1
ATOM 620 O O . ALA A 1 83 ? -10.959 3.136 28.104 1.00 98.06 83 ALA A O 1
ATOM 621 N N . LEU A 1 84 ? -13.122 2.671 28.422 1.00 97.75 84 LEU A N 1
ATOM 622 C CA . LEU A 1 84 ? -13.395 2.422 27.002 1.00 97.75 84 LEU A CA 1
ATOM 623 C C . LEU A 1 84 ? -13.302 3.701 26.160 1.00 97.75 84 LEU A C 1
ATOM 625 O O . LEU A 1 84 ? -12.808 3.653 25.036 1.00 97.75 84 LEU A O 1
ATOM 629 N N . SER A 1 85 ? -13.752 4.837 26.696 1.00 98.00 85 SER A N 1
ATOM 630 C CA . SER A 1 85 ? -13.592 6.137 26.039 1.00 98.00 85 SER A CA 1
ATOM 631 C C . SER A 1 85 ? -12.119 6.526 25.910 1.00 98.00 85 SER A C 1
ATOM 633 O O . SER A 1 85 ? -11.723 7.048 24.870 1.00 98.00 85 SER A O 1
ATOM 635 N N . ASP A 1 86 ? -11.307 6.243 26.930 1.00 98.00 86 ASP A N 1
ATOM 636 C CA . ASP A 1 86 ? -9.866 6.506 26.910 1.00 98.00 86 ASP A CA 1
ATOM 637 C C . ASP A 1 86 ? -9.159 5.633 25.861 1.00 98.00 86 ASP A C 1
ATOM 639 O O . ASP A 1 86 ? -8.334 6.135 25.099 1.00 98.00 86 ASP A O 1
ATOM 643 N N . VAL A 1 87 ? -9.542 4.354 25.742 1.00 98.12 87 VAL A N 1
ATOM 644 C CA . VAL A 1 87 ? -9.046 3.451 24.685 1.00 98.12 87 VAL A CA 1
ATOM 645 C C . VAL A 1 87 ? -9.413 3.972 23.295 1.00 98.12 87 VAL A C 1
ATOM 647 O O . VAL A 1 87 ? -8.535 4.124 22.451 1.00 98.12 87 VAL A O 1
ATOM 650 N N . ALA A 1 88 ? -10.680 4.327 23.067 1.00 97.44 88 ALA A N 1
ATOM 651 C CA . ALA A 1 88 ? -11.114 4.915 21.797 1.00 97.44 88 ALA A CA 1
ATOM 652 C C . ALA A 1 88 ? -10.423 6.267 21.511 1.00 97.44 88 ALA A C 1
ATOM 654 O O . ALA A 1 88 ? -10.260 6.670 20.358 1.00 97.44 88 ALA A O 1
ATOM 655 N N . GLY A 1 89 ? -10.027 6.989 22.565 1.00 98.25 89 GLY A N 1
ATOM 656 C CA . GLY A 1 89 ? -9.168 8.165 22.492 1.00 98.25 89 GLY A CA 1
ATOM 657 C C . GLY A 1 89 ? -7.789 7.834 21.934 1.00 98.25 89 GLY A C 1
ATOM 658 O O . GLY A 1 89 ? -7.400 8.377 20.902 1.00 98.25 89 GLY A O 1
ATOM 659 N N . ALA A 1 90 ? -7.105 6.887 22.572 1.00 97.44 90 ALA A N 1
ATOM 660 C CA . ALA A 1 90 ? -5.775 6.443 22.179 1.00 97.44 90 ALA A CA 1
ATOM 661 C C . ALA A 1 90 ? -5.733 5.855 20.756 1.00 97.44 90 ALA A C 1
ATOM 663 O O . ALA A 1 90 ? -4.790 6.118 20.015 1.00 97.44 90 ALA A O 1
ATOM 664 N N . GLU A 1 91 ? -6.760 5.110 20.333 1.00 96.94 91 GLU A N 1
ATOM 665 C CA . GLU A 1 91 ? -6.860 4.577 18.962 1.00 96.94 91 GLU A CA 1
ATOM 666 C C . GLU A 1 91 ? -6.936 5.689 17.902 1.00 96.94 91 GLU A C 1
ATOM 668 O O . GLU A 1 91 ? -6.336 5.592 16.824 1.00 96.94 91 GLU A O 1
ATOM 673 N N . ARG A 1 92 ? -7.646 6.780 18.211 1.00 97.31 92 ARG A N 1
ATOM 674 C CA . ARG A 1 92 ? -7.713 7.956 17.337 1.00 97.31 92 ARG A CA 1
ATOM 675 C C . ARG A 1 92 ? -6.359 8.646 17.243 1.00 97.31 92 ARG A C 1
ATOM 677 O O . ARG A 1 92 ? -5.940 8.996 16.142 1.00 97.31 92 ARG A O 1
ATOM 684 N N . ASP A 1 93 ? -5.681 8.817 18.373 1.00 97.06 93 ASP A N 1
ATOM 685 C CA . ASP A 1 93 ? -4.366 9.457 18.421 1.00 97.06 93 ASP A CA 1
ATOM 686 C C . ASP A 1 93 ? -3.323 8.629 17.658 1.00 97.06 93 ASP A C 1
ATOM 688 O O . ASP A 1 93 ? -2.533 9.180 16.892 1.00 97.06 93 ASP A O 1
ATOM 692 N N . LEU A 1 94 ? -3.383 7.298 17.771 1.00 97.12 94 LEU A N 1
ATOM 693 C CA . LEU A 1 94 ? -2.541 6.383 17.001 1.00 97.12 94 LEU A CA 1
ATOM 694 C C . LEU A 1 94 ? -2.775 6.537 15.494 1.00 97.12 94 LEU A C 1
ATOM 696 O O . LEU A 1 94 ? -1.821 6.680 14.735 1.00 97.12 94 LEU A O 1
ATOM 700 N N . SER A 1 95 ? -4.037 6.618 15.067 1.00 94.81 95 SER A N 1
ATOM 701 C CA . SER A 1 95 ? -4.379 6.840 13.655 1.00 94.81 95 SER A CA 1
ATOM 702 C C . SER A 1 95 ? -3.814 8.164 13.118 1.00 94.81 95 SER A C 1
ATOM 704 O O . SER A 1 95 ? -3.363 8.240 11.976 1.00 94.81 95 SER A O 1
ATOM 706 N N . VAL A 1 96 ? -3.816 9.223 13.936 1.00 95.88 96 VAL A N 1
ATOM 707 C CA . VAL A 1 96 ? -3.225 10.524 13.578 1.00 95.88 96 VAL A CA 1
ATOM 708 C C . VAL A 1 96 ? -1.704 10.409 13.431 1.00 95.88 96 VAL A C 1
ATOM 710 O O . VAL A 1 96 ? -1.143 10.921 12.458 1.00 95.88 96 VAL A O 1
ATOM 713 N N . ILE A 1 97 ? -1.041 9.707 14.355 1.00 94.75 97 ILE A N 1
ATOM 714 C CA . ILE A 1 97 ? 0.406 9.455 14.306 1.00 94.75 97 ILE A CA 1
ATOM 715 C C . ILE A 1 97 ? 0.772 8.654 13.053 1.00 94.75 97 ILE A C 1
ATOM 717 O O . ILE A 1 97 ? 1.705 9.038 12.349 1.00 94.75 97 ILE A O 1
ATOM 721 N N . ASP A 1 98 ? 0.022 7.605 12.715 1.00 91.69 98 ASP A N 1
ATOM 722 C CA . ASP A 1 98 ? 0.264 6.800 11.512 1.00 91.69 98 ASP A CA 1
ATOM 723 C C . ASP A 1 98 ? 0.174 7.642 10.238 1.00 91.69 98 ASP A C 1
ATOM 725 O O . ASP A 1 98 ? 1.005 7.516 9.333 1.00 91.69 98 ASP A O 1
ATOM 729 N N . VAL A 1 99 ? -0.805 8.547 10.157 1.00 90.56 99 VAL A N 1
ATOM 730 C CA . VAL A 1 99 ? -0.906 9.492 9.037 1.00 90.56 99 VAL A CA 1
ATOM 731 C C . VAL A 1 99 ? 0.335 10.385 8.971 1.00 90.56 99 VAL A C 1
ATOM 733 O O . VAL A 1 99 ? 0.887 10.574 7.887 1.00 90.56 99 VAL A O 1
ATOM 736 N N . GLN A 1 100 ? 0.812 10.896 10.106 1.00 88.19 100 GLN A N 1
ATOM 737 C CA . GLN A 1 100 ? 1.998 11.752 10.162 1.00 88.19 100 GLN A CA 1
ATOM 738 C C . GLN A 1 100 ? 3.289 10.998 9.801 1.00 88.19 100 GLN A C 1
ATOM 740 O O . GLN A 1 100 ? 4.129 11.533 9.074 1.00 88.19 100 GLN A O 1
ATOM 745 N N . ILE A 1 101 ? 3.443 9.747 10.245 1.00 88.19 101 ILE A N 1
ATOM 746 C CA . ILE A 1 101 ? 4.563 8.876 9.858 1.00 88.19 101 ILE A CA 1
ATOM 747 C C . ILE A 1 101 ? 4.544 8.658 8.347 1.00 88.19 101 ILE A C 1
ATOM 749 O O . ILE A 1 101 ? 5.550 8.891 7.681 1.00 88.19 101 ILE A O 1
ATOM 753 N N . ASN A 1 102 ? 3.392 8.287 7.786 1.00 82.69 102 ASN A N 1
ATOM 754 C CA . ASN A 1 102 ? 3.249 8.083 6.346 1.00 82.69 102 ASN A CA 1
ATOM 755 C C . ASN A 1 102 ? 3.543 9.358 5.541 1.00 82.69 102 ASN A C 1
ATOM 757 O O . ASN A 1 102 ? 4.111 9.280 4.453 1.00 82.69 102 ASN A O 1
ATOM 761 N N . GLN A 1 103 ? 3.184 10.537 6.055 1.00 82.69 103 GLN A N 1
ATOM 762 C CA . GLN A 1 103 ? 3.541 11.812 5.430 1.00 82.69 103 GLN A CA 1
ATOM 763 C C . GLN A 1 103 ? 5.049 12.071 5.468 1.00 82.69 103 GLN A C 1
ATOM 765 O O . GLN A 1 103 ? 5.605 12.458 4.445 1.00 82.69 103 GLN A O 1
ATOM 770 N N . ASN A 1 104 ? 5.712 11.826 6.603 1.00 82.44 104 ASN A N 1
ATOM 771 C CA . ASN A 1 104 ? 7.163 11.984 6.730 1.00 82.44 104 ASN A CA 1
ATOM 772 C C . ASN A 1 104 ? 7.931 11.003 5.838 1.00 82.44 104 ASN A C 1
ATOM 774 O O . ASN A 1 104 ? 8.858 11.411 5.147 1.00 82.44 104 ASN A O 1
ATOM 778 N N . LEU A 1 105 ? 7.513 9.736 5.777 1.00 80.25 105 LEU A N 1
ATOM 779 C CA . LEU A 1 105 ? 8.131 8.744 4.891 1.00 80.25 105 LEU A CA 1
ATOM 780 C C . LEU A 1 105 ? 8.022 9.144 3.412 1.00 80.25 105 LEU A C 1
ATOM 782 O O . LEU A 1 105 ? 8.926 8.867 2.636 1.00 80.25 105 LEU A O 1
ATOM 786 N N . ARG A 1 106 ? 6.955 9.853 3.023 1.00 77.50 106 ARG A N 1
ATOM 787 C CA . ARG A 1 106 ? 6.774 10.374 1.656 1.00 77.50 106 ARG A CA 1
ATOM 788 C C . ARG A 1 106 ? 7.600 11.626 1.342 1.00 77.50 106 ARG A C 1
ATOM 790 O O . ARG A 1 106 ? 7.573 12.070 0.197 1.00 77.50 106 ARG A O 1
ATOM 797 N N . GLN A 1 107 ? 8.297 12.219 2.315 1.00 80.94 107 GLN A N 1
ATOM 798 C CA . GLN A 1 107 ? 9.183 13.367 2.065 1.00 80.94 107 GLN A CA 1
ATOM 799 C C . GLN A 1 107 ? 10.503 12.943 1.419 1.00 80.94 107 GLN A C 1
ATOM 801 O O . GLN A 1 107 ? 11.126 13.746 0.727 1.00 80.94 107 GLN A O 1
ATOM 806 N N . ILE A 1 108 ? 10.916 11.690 1.622 1.00 84.88 108 ILE A N 1
ATOM 807 C CA . ILE A 1 108 ? 12.089 11.112 0.975 1.00 84.88 108 ILE A CA 1
ATOM 808 C C . ILE A 1 108 ? 11.593 10.284 -0.207 1.00 84.88 108 ILE A C 1
ATOM 810 O O . ILE A 1 108 ? 10.856 9.315 -0.043 1.00 84.88 108 ILE A O 1
ATOM 814 N N . VAL A 1 109 ? 11.978 10.693 -1.413 1.00 86.12 109 VAL A N 1
ATOM 815 C CA . VAL A 1 109 ? 11.672 9.955 -2.639 1.00 86.12 109 VAL A CA 1
ATOM 816 C C . VAL A 1 109 ? 12.927 9.211 -3.064 1.00 86.12 109 VAL A C 1
ATOM 818 O O . VAL A 1 109 ? 13.914 9.826 -3.464 1.00 86.12 109 VAL A O 1
ATOM 821 N N . GLU A 1 110 ? 12.880 7.887 -2.968 1.00 88.81 110 GLU A N 1
ATOM 822 C CA . GLU A 1 110 ? 13.961 7.007 -3.403 1.00 88.81 110 GLU A CA 1
ATOM 823 C C . GLU A 1 110 ? 13.776 6.601 -4.869 1.00 88.81 110 GLU A C 1
ATOM 825 O O . GLU A 1 110 ? 12.655 6.483 -5.375 1.00 88.81 110 GLU A O 1
ATOM 830 N N . ALA A 1 111 ? 14.889 6.395 -5.575 1.00 91.25 111 ALA A N 1
ATOM 831 C CA . ALA A 1 111 ? 14.846 5.878 -6.934 1.00 91.25 111 ALA A CA 1
ATOM 832 C C . ALA A 1 111 ? 14.412 4.398 -6.911 1.00 91.25 111 ALA A C 1
ATOM 834 O O . ALA A 1 111 ? 14.922 3.629 -6.102 1.00 91.25 111 ALA A O 1
ATOM 835 N N . PRO A 1 112 ? 13.517 3.956 -7.815 1.00 88.69 112 PRO A N 1
ATOM 836 C CA . PRO A 1 112 ? 13.022 2.575 -7.818 1.00 88.69 112 PRO A CA 1
ATOM 837 C C . PRO A 1 112 ? 14.062 1.547 -8.291 1.00 88.69 112 PRO A C 1
ATOM 839 O O . PRO A 1 112 ? 13.826 0.346 -8.198 1.00 88.69 112 PRO A O 1
ATOM 842 N N . ARG A 1 113 ? 15.164 2.011 -8.883 1.00 89.50 113 ARG A N 1
ATOM 843 C CA . ARG A 1 113 ? 16.264 1.203 -9.411 1.00 89.50 113 ARG A CA 1
ATOM 844 C C . ARG A 1 113 ? 17.501 2.071 -9.577 1.00 89.50 113 ARG A C 1
ATOM 846 O O . ARG A 1 113 ? 17.373 3.286 -9.761 1.00 89.50 113 ARG A O 1
ATOM 853 N N . ASP A 1 114 ? 18.657 1.425 -9.585 1.00 91.44 114 ASP A N 1
ATOM 854 C CA . ASP A 1 114 ? 19.936 2.070 -9.850 1.00 91.44 114 ASP A CA 1
ATOM 855 C C . ASP A 1 114 ? 19.962 2.695 -11.249 1.00 91.44 114 ASP A C 1
ATOM 857 O O . ASP A 1 114 ? 19.329 2.215 -12.200 1.00 91.44 114 ASP A O 1
ATOM 861 N N . GLY A 1 115 ? 20.668 3.815 -11.378 1.00 89.94 115 GLY A N 1
ATOM 862 C CA . GLY A 1 115 ? 20.717 4.560 -12.623 1.00 89.94 115 GLY A CA 1
ATOM 863 C C . GLY A 1 115 ? 21.396 5.914 -12.508 1.00 89.94 115 GLY A C 1
ATOM 864 O O . GLY A 1 115 ? 21.904 6.313 -11.462 1.00 89.94 115 GLY A O 1
ATOM 865 N N . ILE A 1 116 ? 21.381 6.638 -13.621 1.00 89.00 116 ILE A N 1
ATOM 866 C CA . ILE A 1 116 ? 22.002 7.950 -13.769 1.00 89.00 116 ILE A CA 1
ATOM 867 C C . ILE A 1 116 ? 20.901 8.996 -13.922 1.00 89.00 116 ILE A C 1
ATOM 869 O O . ILE A 1 116 ? 19.970 8.834 -14.715 1.00 89.00 116 ILE A O 1
ATOM 873 N N . ILE A 1 117 ? 21.011 10.098 -13.181 1.00 90.62 117 ILE A N 1
ATOM 874 C CA . ILE A 1 117 ? 20.098 11.236 -13.315 1.00 90.62 117 ILE A CA 1
ATOM 875 C C . ILE A 1 117 ? 20.377 11.926 -14.657 1.00 90.62 117 ILE A C 1
ATOM 877 O O . ILE A 1 117 ? 21.441 12.509 -14.850 1.00 90.62 117 ILE A O 1
ATOM 881 N N . LEU A 1 118 ? 19.413 11.869 -15.579 1.00 88.62 118 LEU A N 1
ATOM 882 C CA . LEU A 1 118 ? 19.474 12.565 -16.867 1.00 88.62 118 LEU A CA 1
ATOM 883 C C . LEU A 1 118 ? 19.162 14.051 -16.697 1.00 88.62 118 LEU A C 1
ATOM 885 O O . LEU A 1 118 ? 19.852 14.912 -17.235 1.00 88.62 118 LEU A O 1
ATOM 889 N N . GLN A 1 119 ? 18.089 14.339 -15.966 1.00 90.19 119 GLN A N 1
ATOM 890 C CA . GLN A 1 119 ? 17.596 15.692 -15.769 1.00 90.19 119 GLN A CA 1
ATOM 891 C C . GLN A 1 119 ? 16.932 15.804 -14.403 1.00 90.19 119 GLN A C 1
ATOM 893 O O . GLN A 1 119 ? 16.149 14.939 -14.012 1.00 90.19 119 GLN A O 1
ATOM 898 N N . VAL A 1 120 ? 17.201 16.903 -13.705 1.00 93.00 120 VAL A N 1
ATOM 899 C CA . VAL A 1 120 ? 16.460 17.306 -12.509 1.00 93.00 120 VAL A CA 1
ATOM 900 C C . VAL A 1 120 ? 15.474 18.393 -12.930 1.00 93.00 120 VAL A C 1
ATOM 902 O O . VAL A 1 120 ? 15.867 19.392 -13.527 1.00 93.00 120 VAL A O 1
ATOM 905 N N . ALA A 1 121 ? 14.186 18.167 -12.686 1.00 91.25 121 ALA A N 1
ATOM 906 C CA . ALA A 1 121 ? 13.105 19.070 -13.082 1.00 91.25 121 ALA A CA 1
ATOM 907 C C . ALA A 1 121 ? 12.720 20.066 -11.975 1.00 91.25 121 ALA A C 1
ATOM 909 O O . ALA A 1 121 ? 11.953 20.993 -12.222 1.00 91.25 121 ALA A O 1
ATOM 910 N N . VAL A 1 122 ? 13.243 19.875 -10.763 1.00 91.56 122 VAL A N 1
ATOM 911 C CA . VAL A 1 122 ? 12.895 20.653 -9.571 1.00 91.56 122 VAL A CA 1
ATOM 912 C C . VAL A 1 122 ? 14.144 21.251 -8.934 1.00 91.56 122 VAL A C 1
ATOM 914 O O . VAL A 1 122 ? 15.227 20.674 -8.994 1.00 91.56 122 VAL A O 1
ATOM 917 N N . THR A 1 123 ? 13.994 22.407 -8.300 1.00 91.06 123 THR A N 1
ATOM 918 C CA . THR A 1 123 ? 15.050 23.037 -7.497 1.00 91.06 123 THR A CA 1
ATOM 919 C C . THR A 1 123 ? 14.631 23.100 -6.036 1.00 91.06 123 THR A C 1
ATOM 921 O O . THR A 1 123 ? 13.454 22.915 -5.711 1.00 91.06 123 THR A O 1
ATOM 924 N N . ASP A 1 124 ? 15.581 23.397 -5.154 1.00 90.38 124 ASP A N 1
ATOM 925 C CA . ASP A 1 124 ? 15.283 23.603 -3.739 1.00 90.38 124 ASP A CA 1
ATOM 926 C C . ASP A 1 124 ? 14.197 24.682 -3.542 1.00 90.38 124 ASP A C 1
ATOM 928 O O . ASP A 1 124 ? 14.110 25.648 -4.306 1.00 90.38 124 ASP A O 1
ATOM 932 N N . GLY A 1 125 ? 13.318 24.474 -2.562 1.00 87.38 125 GLY A N 1
ATOM 933 C CA . GLY A 1 125 ? 12.163 25.335 -2.282 1.00 87.38 125 GLY A CA 1
ATOM 934 C C . GLY A 1 125 ? 10.972 25.217 -3.248 1.00 87.38 125 GLY A C 1
ATOM 935 O O . GLY A 1 125 ? 9.999 25.959 -3.100 1.00 87.38 125 GLY A O 1
ATOM 936 N N . THR A 1 126 ? 10.998 24.303 -4.226 1.00 88.06 126 THR A N 1
ATOM 937 C CA . THR A 1 126 ? 9.867 24.095 -5.151 1.00 88.06 126 THR A CA 1
ATOM 938 C C . THR A 1 126 ? 8.733 23.315 -4.482 1.00 88.06 126 THR A C 1
ATOM 940 O O . THR A 1 126 ? 8.940 22.217 -3.969 1.00 88.06 126 THR A O 1
ATOM 943 N N . TYR A 1 127 ? 7.504 23.835 -4.543 1.00 87.88 127 TYR A N 1
ATOM 944 C CA . TYR A 1 127 ? 6.314 23.108 -4.089 1.00 87.88 127 TYR A CA 1
ATOM 945 C C . TYR A 1 127 ? 5.906 22.028 -5.095 1.00 87.88 127 TYR A C 1
ATOM 947 O O . TYR A 1 127 ? 5.636 22.325 -6.260 1.00 87.88 127 TYR A O 1
ATOM 955 N N . LEU A 1 128 ? 5.796 20.783 -4.628 1.00 85.69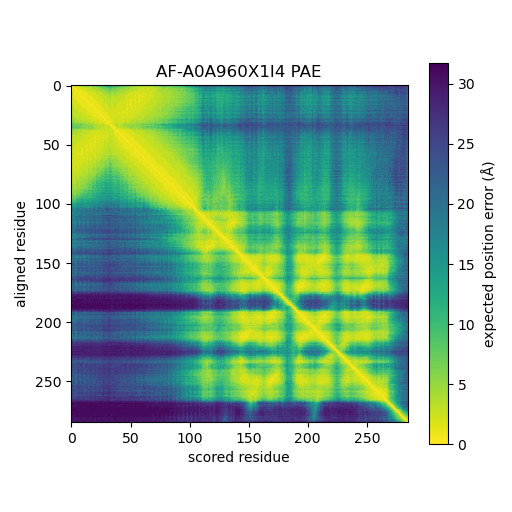 128 LEU A N 1
ATOM 956 C CA . LEU A 1 128 ? 5.422 19.630 -5.446 1.00 85.69 128 LEU A CA 1
ATOM 957 C C . LEU A 1 128 ? 3.994 19.177 -5.150 1.00 85.69 128 LEU A C 1
ATOM 959 O O . LEU A 1 128 ? 3.513 19.255 -4.020 1.00 85.69 128 LEU A O 1
ATOM 963 N N . ARG A 1 129 ? 3.314 18.679 -6.183 1.00 88.50 129 ARG A N 1
ATOM 964 C CA . ARG A 1 129 ? 2.028 17.990 -6.055 1.00 88.50 129 ARG A CA 1
ATOM 965 C C . ARG A 1 129 ? 2.237 16.496 -6.320 1.00 88.50 129 ARG A C 1
ATOM 967 O O . ARG A 1 129 ? 3.206 16.131 -6.987 1.00 88.50 129 ARG A O 1
ATOM 974 N N . PRO A 1 130 ? 1.342 15.614 -5.844 1.00 84.62 130 PRO A N 1
ATOM 975 C CA . PRO A 1 130 ? 1.372 14.212 -6.244 1.00 84.62 130 PRO A CA 1
ATOM 976 C C . PRO A 1 130 ? 1.400 14.082 -7.773 1.00 84.62 130 PRO A C 1
ATOM 978 O O . PRO A 1 130 ? 0.560 14.661 -8.460 1.00 84.62 130 PRO A O 1
ATOM 981 N N . GLY A 1 131 ? 2.395 13.357 -8.289 1.00 86.38 131 GLY A N 1
ATOM 982 C CA . GLY A 1 131 ? 2.622 13.179 -9.726 1.00 86.38 131 GLY A CA 1
ATOM 983 C C . GLY A 1 131 ? 3.498 14.245 -10.396 1.00 86.38 131 GLY A C 1
ATOM 984 O O . GLY A 1 131 ? 3.753 14.141 -11.592 1.00 86.38 131 GLY A O 1
ATOM 985 N N . SER A 1 132 ? 3.986 15.256 -9.668 1.00 90.25 132 SER A N 1
ATOM 986 C CA . SER A 1 132 ? 4.978 16.193 -10.208 1.00 90.25 132 SER A CA 1
ATOM 987 C C . SER A 1 132 ? 6.273 15.466 -10.586 1.00 90.25 132 SER A C 1
ATOM 989 O O . SER A 1 132 ? 6.796 14.666 -9.811 1.00 90.25 132 SER A O 1
ATOM 991 N N . LEU A 1 133 ? 6.812 15.773 -11.769 1.00 91.00 133 LEU A N 1
ATOM 992 C CA . LEU A 1 133 ? 8.111 15.269 -12.213 1.00 91.00 133 LEU A CA 1
ATOM 993 C C . LEU A 1 133 ? 9.227 15.876 -11.348 1.00 91.00 133 LEU A C 1
ATOM 995 O O . LEU A 1 133 ? 9.372 17.094 -11.312 1.00 91.00 133 LEU A O 1
ATOM 999 N N . ILE A 1 134 ? 10.016 15.029 -10.684 1.00 91.38 134 ILE A N 1
ATOM 1000 C CA . ILE A 1 134 ? 11.159 15.437 -9.845 1.00 91.38 134 ILE A CA 1
ATOM 1001 C C . ILE A 1 134 ? 12.454 15.345 -10.648 1.00 91.38 134 ILE A C 1
ATOM 1003 O O . ILE A 1 134 ? 13.190 16.318 -10.802 1.00 91.38 134 ILE A O 1
ATOM 1007 N N . CYS A 1 135 ? 12.719 14.166 -11.199 1.00 92.12 135 CYS A N 1
ATOM 1008 C CA . CYS A 1 135 ? 13.867 13.901 -12.043 1.00 92.12 135 CYS A CA 1
ATOM 1009 C C . CYS A 1 135 ? 13.537 12.803 -13.055 1.00 92.12 135 CYS A C 1
ATOM 1011 O O . CYS A 1 135 ? 12.595 12.028 -12.884 1.00 92.12 135 CYS A O 1
ATOM 1013 N N . VAL A 1 136 ? 14.328 12.755 -14.120 1.00 91.94 136 VAL A N 1
ATOM 1014 C CA . VAL A 1 136 ? 14.329 11.662 -15.087 1.00 91.94 136 VAL A CA 1
ATOM 1015 C C . VAL A 1 136 ? 15.583 10.843 -14.834 1.00 91.94 136 VAL A C 1
ATOM 1017 O O . VAL A 1 136 ? 16.695 11.369 -14.909 1.00 91.94 136 VAL A O 1
ATOM 1020 N N . VAL A 1 137 ? 15.399 9.563 -14.523 1.00 91.31 137 VAL A N 1
ATOM 1021 C CA . VAL A 1 137 ? 16.490 8.619 -14.272 1.00 91.31 137 VAL A CA 1
ATOM 1022 C C . VAL A 1 137 ? 16.588 7.655 -15.443 1.00 91.31 137 VAL A C 1
ATOM 1024 O O . VAL A 1 137 ? 15.601 7.024 -15.828 1.00 91.31 137 VAL A O 1
ATOM 1027 N N . ILE A 1 138 ? 17.791 7.535 -15.993 1.00 88.81 138 ILE A N 1
ATOM 1028 C CA . ILE A 1 138 ? 18.145 6.477 -16.932 1.00 88.81 138 ILE A CA 1
ATOM 1029 C C . ILE A 1 138 ? 18.578 5.269 -16.105 1.00 88.81 138 ILE A C 1
ATOM 1031 O O . ILE A 1 138 ? 19.573 5.373 -15.388 1.00 88.81 138 ILE A O 1
ATOM 1035 N N . PRO A 1 139 ? 17.863 4.139 -16.175 1.00 88.38 139 PRO A N 1
ATOM 1036 C CA . PRO A 1 139 ? 18.228 2.968 -15.400 1.00 88.38 139 PRO A CA 1
ATOM 1037 C C . PRO A 1 139 ? 19.538 2.361 -15.865 1.00 88.38 139 PRO A C 1
ATOM 1039 O O . PRO A 1 139 ? 19.796 2.227 -17.066 1.00 88.38 139 PRO A O 1
ATOM 1042 N N . GLU A 1 140 ? 20.318 1.901 -14.902 1.00 86.19 140 GLU A N 1
ATOM 1043 C CA . GLU A 1 140 ? 21.411 1.002 -15.197 1.00 86.19 140 GLU A CA 1
ATOM 1044 C C . GLU A 1 140 ? 20.831 -0.363 -15.581 1.00 86.19 140 GLU A C 1
ATOM 1046 O O . GLU A 1 140 ? 19.967 -0.922 -14.909 1.00 86.19 140 GLU A O 1
ATOM 1051 N N . THR A 1 141 ? 21.237 -0.861 -16.746 1.00 83.81 141 THR A N 1
ATOM 1052 C CA . THR A 1 141 ? 20.758 -2.135 -17.290 1.00 83.81 141 THR A CA 1
ATOM 1053 C C . THR A 1 141 ? 21.945 -2.991 -17.698 1.00 83.81 141 THR A C 1
ATOM 1055 O O . THR A 1 141 ? 22.945 -2.492 -18.236 1.00 83.81 141 THR A O 1
ATOM 1058 N N . GLU A 1 142 ? 21.839 -4.292 -17.435 1.00 81.56 142 GLU A N 1
ATOM 1059 C CA . GLU A 1 142 ? 22.888 -5.260 -17.751 1.00 81.56 142 GLU A CA 1
ATOM 1060 C C . GLU A 1 142 ? 23.067 -5.424 -19.261 1.00 81.56 142 GLU A C 1
ATOM 1062 O O . GLU A 1 142 ? 24.199 -5.410 -19.748 1.00 81.56 142 GLU A O 1
ATOM 1067 N N . SER A 1 143 ? 21.957 -5.487 -19.993 1.00 83.88 143 SER A N 1
ATOM 1068 C CA . SER A 1 143 ? 21.901 -5.648 -21.443 1.00 83.88 143 SER A CA 1
ATOM 1069 C C . SER A 1 143 ? 21.228 -4.452 -22.119 1.00 83.88 143 SER A C 1
ATOM 1071 O O . SER A 1 143 ? 20.442 -3.713 -21.520 1.00 83.88 143 SER A O 1
ATOM 1073 N N . ARG A 1 144 ? 21.577 -4.231 -23.388 1.00 87.88 144 ARG A N 1
ATOM 1074 C CA . ARG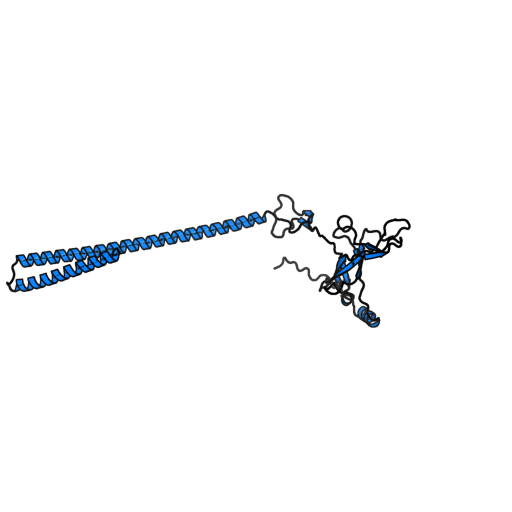 A 1 144 ? 20.915 -3.258 -24.262 1.00 87.88 144 ARG A CA 1
ATOM 1075 C C . ARG A 1 144 ? 20.063 -4.015 -25.264 1.00 87.88 144 ARG A C 1
ATOM 1077 O O . ARG A 1 144 ? 20.473 -5.062 -25.748 1.00 87.88 144 ARG A O 1
ATOM 1084 N N . PHE A 1 145 ? 18.911 -3.447 -25.582 1.00 92.75 145 PHE A N 1
ATOM 1085 C CA . PHE A 1 145 ? 18.025 -3.933 -26.629 1.00 92.75 145 PHE A CA 1
ATOM 1086 C C . PHE A 1 145 ? 17.826 -2.824 -27.651 1.00 92.75 145 PHE A C 1
ATOM 1088 O O . PHE A 1 145 ? 17.933 -1.640 -27.317 1.00 92.75 145 PHE A O 1
ATOM 1095 N N . VAL A 1 146 ? 17.534 -3.215 -28.885 1.00 93.56 146 VAL A N 1
ATOM 1096 C CA . VAL A 1 146 ? 17.196 -2.285 -29.960 1.00 93.56 146 VAL A CA 1
ATOM 1097 C C . VAL A 1 146 ? 15.709 -2.383 -30.231 1.00 93.56 146 VAL A C 1
ATOM 1099 O O . VAL A 1 146 ? 15.168 -3.469 -30.424 1.00 93.56 146 VAL A O 1
ATOM 1102 N N . GLU A 1 147 ? 15.058 -1.231 -30.236 1.00 94.50 147 GLU A N 1
ATOM 1103 C CA . GLU A 1 147 ? 13.678 -1.085 -30.667 1.00 94.50 147 GLU A CA 1
ATOM 1104 C C . GLU A 1 147 ? 13.655 -0.808 -32.172 1.00 94.50 147 GLU A C 1
ATOM 1106 O O . GLU A 1 147 ? 14.313 0.118 -32.651 1.00 94.50 147 GLU A O 1
ATOM 1111 N N . VAL A 1 148 ? 12.910 -1.622 -32.915 1.00 94.44 148 VAL A N 1
ATOM 1112 C CA . VAL A 1 148 ? 12.773 -1.532 -34.370 1.00 94.44 148 VAL A CA 1
ATOM 1113 C C . VAL A 1 148 ? 11.293 -1.446 -34.715 1.00 94.44 148 VAL A C 1
ATOM 1115 O O . VAL A 1 148 ? 10.485 -2.211 -34.196 1.00 94.44 148 VAL A O 1
ATOM 1118 N N . TRP A 1 149 ? 10.939 -0.528 -35.608 1.00 93.81 149 TRP A N 1
ATOM 1119 C CA . TRP A 1 149 ? 9.582 -0.401 -36.136 1.00 93.81 149 TRP A CA 1
ATOM 1120 C C . TRP A 1 149 ? 9.496 -1.076 -37.501 1.00 93.81 149 TRP A C 1
ATOM 1122 O O . TRP A 1 149 ? 10.307 -0.777 -38.379 1.00 93.81 149 TRP A O 1
ATOM 1132 N N . ILE A 1 150 ? 8.519 -1.963 -37.677 1.00 91.62 150 ILE A N 1
ATOM 1133 C CA . ILE A 1 150 ? 8.332 -2.771 -38.891 1.00 91.62 150 ILE A CA 1
ATOM 1134 C C . ILE A 1 150 ? 6.917 -2.578 -39.421 1.00 91.62 150 ILE A C 1
ATOM 1136 O O . ILE A 1 150 ? 5.994 -2.343 -38.647 1.00 91.62 150 ILE A O 1
ATOM 1140 N N . ASP A 1 151 ? 6.745 -2.677 -40.733 1.00 90.38 151 ASP A N 1
ATOM 1141 C CA . ASP A 1 151 ? 5.434 -2.655 -41.374 1.00 90.38 151 ASP A CA 1
ATOM 1142 C C . ASP A 1 151 ? 4.576 -3.869 -40.960 1.00 90.38 151 ASP A C 1
ATOM 1144 O O . ASP A 1 151 ? 5.057 -5.004 -40.892 1.00 90.38 151 ASP A O 1
ATOM 1148 N N . GLY A 1 152 ? 3.286 -3.646 -40.708 1.00 86.94 152 GLY A N 1
ATOM 1149 C CA . GLY A 1 152 ? 2.327 -4.710 -40.416 1.00 86.94 152 GLY A CA 1
ATOM 1150 C C . GLY A 1 152 ? 2.239 -5.789 -41.499 1.00 86.94 152 GLY A C 1
ATOM 1151 O O . GLY A 1 152 ? 1.951 -6.939 -41.177 1.00 86.94 152 GLY A O 1
ATOM 1152 N N . ASN A 1 153 ? 2.551 -5.473 -42.759 1.00 88.88 153 ASN A N 1
ATOM 1153 C CA . ASN A 1 153 ? 2.596 -6.453 -43.846 1.00 88.88 153 ASN A CA 1
ATOM 1154 C C . ASN A 1 153 ? 3.761 -7.460 -43.716 1.00 88.88 153 ASN A C 1
ATOM 1156 O O . ASN A 1 153 ? 3.684 -8.568 -44.254 1.00 88.88 153 ASN A O 1
ATOM 1160 N N . ASP A 1 154 ? 4.834 -7.096 -43.008 1.00 89.06 154 ASP A N 1
ATOM 1161 C CA . ASP A 1 154 ? 5.993 -7.963 -42.756 1.00 89.06 154 ASP A CA 1
ATOM 1162 C C . ASP A 1 154 ? 5.888 -8.710 -41.413 1.00 89.06 154 ASP A C 1
ATOM 1164 O O . ASP A 1 154 ? 6.533 -9.744 -41.232 1.00 89.06 154 ASP A O 1
ATOM 1168 N N . MET A 1 155 ? 5.035 -8.242 -40.491 1.00 87.44 155 MET A N 1
ATOM 1169 C CA . MET A 1 155 ? 4.836 -8.833 -39.159 1.00 87.44 155 MET A CA 1
ATOM 1170 C C . MET A 1 155 ? 4.558 -10.353 -39.176 1.00 87.44 155 MET A C 1
ATOM 1172 O O . MET A 1 155 ? 5.177 -11.056 -38.377 1.00 87.44 155 MET A O 1
ATOM 1176 N N . PRO A 1 156 ? 3.712 -10.917 -40.070 1.00 87.38 156 PRO A N 1
ATOM 1177 C CA . PRO A 1 156 ? 3.439 -12.360 -40.083 1.00 87.38 156 PRO A CA 1
ATOM 1178 C C . PRO A 1 156 ? 4.649 -13.232 -40.437 1.00 87.38 156 PRO A C 1
ATOM 1180 O O . PRO A 1 156 ? 4.611 -14.444 -40.237 1.00 87.38 156 PRO A O 1
ATOM 1183 N N . LEU A 1 157 ? 5.698 -12.641 -41.016 1.00 89.69 157 LEU A N 1
ATOM 1184 C CA . LEU A 1 157 ? 6.896 -13.353 -41.461 1.00 89.69 157 LEU A CA 1
ATOM 1185 C C . LEU A 1 157 ? 8.030 -13.303 -40.438 1.00 89.69 157 LEU A C 1
ATOM 1187 O O . LEU A 1 157 ? 9.123 -13.790 -40.721 1.00 89.69 157 LEU A O 1
ATOM 1191 N N . ILE A 1 158 ? 7.772 -12.737 -39.263 1.00 91.69 158 ILE A N 1
ATOM 1192 C CA . ILE A 1 158 ? 8.721 -12.616 -38.162 1.00 91.69 158 ILE A CA 1
ATOM 1193 C C . ILE A 1 158 ? 8.200 -13.440 -36.989 1.00 91.69 158 ILE A C 1
ATOM 1195 O O . ILE A 1 158 ? 7.002 -13.500 -36.726 1.00 91.69 158 ILE A O 1
ATOM 1199 N N . HIS A 1 159 ? 9.114 -14.070 -36.263 1.00 91.19 159 HIS A N 1
ATOM 1200 C CA . HIS A 1 159 ? 8.817 -14.807 -35.044 1.00 91.19 159 HIS A CA 1
ATOM 1201 C C . HIS A 1 159 ? 9.732 -14.344 -33.912 1.00 91.19 159 HIS A C 1
ATOM 1203 O O . HIS A 1 159 ? 10.940 -14.161 -34.089 1.00 91.19 159 HIS A O 1
ATOM 1209 N N . SER A 1 160 ? 9.143 -14.148 -32.734 1.00 93.38 160 SER A N 1
ATOM 1210 C CA . SER A 1 160 ? 9.898 -13.926 -31.508 1.00 93.38 160 SER A CA 1
ATOM 1211 C C . SER A 1 160 ? 10.485 -15.232 -30.994 1.00 93.38 160 SER A C 1
ATOM 1213 O O . SER A 1 160 ? 9.895 -16.298 -31.175 1.00 93.38 160 SER A O 1
ATOM 1215 N N . ARG A 1 161 ? 11.608 -15.127 -30.286 1.00 91.94 161 ARG A N 1
ATOM 1216 C CA . ARG A 1 161 ? 12.204 -16.234 -29.543 1.00 91.94 161 ARG A CA 1
ATOM 1217 C C . ARG A 1 161 ? 11.161 -16.936 -28.670 1.00 91.94 161 ARG A C 1
ATOM 1219 O O . ARG A 1 161 ? 10.420 -16.288 -27.931 1.00 91.94 161 ARG A O 1
ATOM 1226 N N . SER A 1 162 ? 11.157 -18.260 -28.737 1.00 89.00 162 SER A N 1
ATOM 1227 C CA . SER A 1 162 ? 10.397 -19.153 -27.864 1.00 89.00 162 SER A CA 1
ATOM 1228 C C . SER A 1 162 ? 11.363 -20.055 -27.087 1.00 89.00 162 SER A C 1
ATOM 1230 O O . SER A 1 162 ? 12.567 -20.020 -27.332 1.00 89.00 162 SER A O 1
ATOM 1232 N N . GLU A 1 163 ? 10.865 -20.858 -26.147 1.00 86.81 163 GLU A N 1
ATOM 1233 C CA . GLU A 1 163 ? 11.703 -21.802 -25.388 1.00 86.81 163 GLU A CA 1
ATOM 1234 C C . GLU A 1 163 ? 12.405 -22.815 -26.309 1.00 86.81 163 GLU A C 1
ATOM 1236 O O . GLU A 1 163 ? 13.556 -23.173 -26.067 1.00 86.81 163 GLU A O 1
ATOM 1241 N N . ASP A 1 164 ? 11.747 -23.204 -27.406 1.00 87.38 164 ASP A N 1
ATOM 1242 C CA . ASP A 1 164 ? 12.220 -24.254 -28.316 1.00 87.38 164 ASP A CA 1
ATOM 1243 C C . ASP A 1 164 ? 12.915 -23.732 -29.587 1.00 87.38 164 ASP A C 1
ATOM 1245 O O . ASP A 1 164 ? 13.531 -24.515 -30.315 1.00 87.38 164 ASP A O 1
ATOM 1249 N N . GLN A 1 165 ? 12.789 -22.438 -29.915 1.00 87.12 165 GLN A N 1
ATOM 1250 C CA . GLN A 1 165 ? 13.268 -21.873 -31.186 1.00 87.12 165 GLN A CA 1
ATOM 1251 C C . GLN A 1 165 ? 13.831 -20.452 -31.007 1.00 87.12 165 GLN A C 1
ATOM 1253 O O . GLN A 1 165 ? 13.195 -19.631 -30.334 1.00 87.12 165 GLN A O 1
ATOM 1258 N N . PRO A 1 166 ? 14.994 -20.135 -31.617 1.00 90.19 166 PRO A N 1
ATOM 1259 C CA . PRO A 1 166 ? 15.547 -18.783 -31.595 1.00 90.19 166 PRO A CA 1
ATOM 1260 C C . PRO A 1 166 ? 14.619 -17.804 -32.317 1.00 90.19 166 PRO A C 1
ATOM 1262 O O . PRO A 1 166 ? 13.784 -18.203 -33.126 1.00 90.19 166 PRO A O 1
ATOM 1265 N N . GLY A 1 167 ? 14.766 -16.514 -32.017 1.00 92.88 167 GLY A N 1
ATOM 1266 C CA . GLY A 1 167 ? 14.026 -15.479 -32.733 1.00 92.88 167 GLY A CA 1
ATOM 1267 C C . GLY A 1 167 ? 14.501 -15.307 -34.173 1.00 92.88 167 GLY A C 1
ATOM 1268 O O . GLY A 1 167 ? 15.590 -15.750 -34.546 1.00 92.88 167 GLY A O 1
ATOM 1269 N N . SER A 1 168 ? 13.721 -14.577 -34.975 1.00 93.69 168 SER A N 1
ATOM 1270 C CA . SER A 1 168 ? 14.145 -14.206 -36.330 1.00 93.69 168 SER A CA 1
ATOM 1271 C C . SER A 1 168 ? 15.503 -13.481 -36.293 1.00 93.69 168 SER A C 1
ATOM 1273 O O . SER A 1 168 ? 15.647 -12.523 -35.522 1.00 93.69 168 SER A O 1
ATOM 1275 N N . PRO A 1 169 ? 16.499 -13.908 -37.097 1.00 93.44 169 PRO A N 1
ATOM 1276 C CA . PRO A 1 169 ? 17.819 -13.287 -37.115 1.00 93.44 169 PRO A CA 1
ATOM 1277 C C . PRO A 1 169 ? 17.767 -11.827 -37.562 1.00 93.44 169 PRO A C 1
ATOM 1279 O O . PRO A 1 169 ? 17.055 -11.470 -38.502 1.00 93.44 169 PRO A O 1
ATOM 1282 N N . VAL A 1 170 ? 18.577 -10.986 -36.925 1.00 94.06 170 VAL A N 1
ATOM 1283 C CA . VAL A 1 170 ? 18.642 -9.547 -37.188 1.00 94.06 170 VAL A CA 1
ATOM 1284 C C . VAL A 1 170 ? 20.084 -9.112 -37.413 1.00 94.06 170 VAL A C 1
ATOM 1286 O O . VAL A 1 170 ? 21.000 -9.551 -36.723 1.00 94.06 170 VAL A O 1
ATOM 1289 N N . ARG A 1 171 ? 20.293 -8.212 -38.373 1.00 92.00 171 ARG A N 1
ATOM 1290 C CA . ARG A 1 171 ? 21.549 -7.482 -38.578 1.00 92.00 171 ARG A CA 1
ATOM 1291 C C . ARG A 1 171 ? 21.346 -6.028 -38.199 1.00 92.00 171 ARG A C 1
ATOM 1293 O O . ARG A 1 171 ? 20.407 -5.410 -38.680 1.00 92.00 171 ARG A O 1
ATOM 1300 N N . ILE A 1 172 ? 22.220 -5.474 -37.366 1.00 91.06 172 ILE A N 1
ATOM 1301 C CA . ILE A 1 172 ? 22.056 -4.138 -36.784 1.00 91.06 172 ILE A CA 1
ATOM 1302 C C . ILE A 1 172 ? 23.282 -3.281 -37.077 1.00 91.06 172 ILE A C 1
ATOM 1304 O O . ILE A 1 172 ? 24.401 -3.659 -36.747 1.00 91.06 172 ILE A O 1
ATOM 1308 N N . ALA A 1 173 ? 23.081 -2.099 -37.644 1.00 89.56 173 ALA A N 1
ATOM 1309 C CA . ALA A 1 173 ? 24.093 -1.057 -37.758 1.00 89.56 173 ALA A CA 1
ATOM 1310 C C . ALA A 1 173 ? 23.782 0.072 -36.769 1.00 89.56 173 ALA A C 1
ATOM 1312 O O . ALA A 1 173 ? 22.757 0.744 -36.894 1.00 89.56 173 ALA A O 1
ATOM 1313 N N . PHE A 1 174 ? 24.670 0.298 -35.801 1.00 88.44 174 PHE A N 1
ATOM 1314 C CA . PHE A 1 174 ? 24.541 1.395 -34.841 1.00 88.44 174 PHE A CA 1
ATOM 1315 C C . PHE A 1 174 ? 25.076 2.709 -35.421 1.00 88.44 174 PHE A C 1
ATOM 1317 O O . PHE A 1 174 ? 26.159 2.745 -36.011 1.00 88.44 174 PHE A O 1
ATOM 1324 N N . GLU A 1 175 ? 24.339 3.804 -35.232 1.00 84.50 175 GLU A N 1
ATOM 1325 C CA . GLU A 1 175 ? 24.792 5.142 -35.617 1.00 84.50 175 GLU A CA 1
ATOM 1326 C C . GLU A 1 175 ? 26.059 5.515 -34.825 1.00 84.50 175 GLU A C 1
ATOM 1328 O O . GLU A 1 175 ? 26.146 5.303 -33.616 1.00 84.50 175 GLU A O 1
ATOM 1333 N N . GLY A 1 176 ? 27.069 6.058 -35.511 1.00 75.94 176 GLY A N 1
ATOM 1334 C CA . GLY A 1 176 ? 28.362 6.399 -34.906 1.00 75.94 176 GLY A CA 1
ATOM 1335 C C . GLY A 1 176 ? 29.382 5.254 -34.871 1.00 75.94 176 GLY A C 1
ATOM 1336 O O . GLY A 1 176 ? 30.539 5.499 -34.525 1.00 75.94 176 GLY A O 1
ATOM 1337 N N . TRP A 1 177 ? 29.007 4.039 -35.287 1.00 74.88 177 TRP A N 1
ATOM 1338 C CA . TRP A 1 177 ? 29.953 2.951 -35.536 1.00 74.88 177 TRP A CA 1
ATOM 1339 C C . TRP A 1 177 ? 30.324 2.901 -37.030 1.00 74.88 177 TRP A C 1
ATOM 1341 O O . TRP A 1 177 ? 29.437 2.772 -37.877 1.00 74.88 177 TRP A O 1
ATOM 1351 N N . PRO A 1 178 ? 31.608 3.043 -37.405 1.00 61.34 178 PRO A N 1
ATOM 1352 C CA . PRO A 1 178 ? 32.001 3.085 -38.808 1.00 61.34 178 PRO A CA 1
ATOM 1353 C C . PRO A 1 178 ? 31.765 1.732 -39.494 1.00 61.34 178 PRO A C 1
ATOM 1355 O O . PRO A 1 178 ? 32.312 0.711 -39.087 1.00 61.34 178 PRO A O 1
ATOM 1358 N N . ALA A 1 179 ? 30.990 1.744 -40.581 1.00 56.81 179 ALA A N 1
ATOM 1359 C CA . ALA A 1 179 ? 30.711 0.563 -41.402 1.00 56.81 179 ALA A CA 1
ATOM 1360 C C . ALA A 1 179 ? 31.773 0.292 -42.490 1.00 56.81 179 ALA A C 1
ATOM 1362 O O . ALA A 1 179 ? 31.695 -0.715 -43.190 1.00 56.81 179 ALA A O 1
ATOM 1363 N N . LEU A 1 180 ? 32.750 1.193 -42.672 1.00 53.28 180 LEU A N 1
ATOM 1364 C CA . LEU A 1 180 ? 33.719 1.128 -43.771 1.00 53.28 180 LEU A CA 1
ATOM 1365 C C . LEU A 1 180 ? 34.998 0.378 -43.381 1.00 53.28 180 LEU A C 1
ATOM 1367 O O . LEU A 1 180 ? 35.699 0.736 -42.436 1.00 53.28 180 LEU A O 1
ATOM 1371 N N . GLN A 1 181 ? 35.328 -0.625 -44.191 1.00 53.81 181 GLN A N 1
ATOM 1372 C CA . GLN A 1 181 ? 36.529 -1.446 -44.099 1.00 53.81 181 GLN A CA 1
ATOM 1373 C C . GLN A 1 181 ? 37.661 -0.784 -44.907 1.00 53.81 181 GLN A C 1
ATOM 1375 O O . GLN A 1 181 ? 37.713 -0.898 -46.130 1.00 53.81 181 GLN A O 1
ATOM 1380 N N . ALA A 1 182 ? 38.567 -0.055 -44.252 1.00 46.44 182 ALA A N 1
ATOM 1381 C CA . ALA A 1 182 ? 39.787 0.419 -44.909 1.00 46.44 182 ALA A CA 1
ATOM 1382 C C . ALA A 1 182 ? 40.852 -0.693 -44.913 1.00 46.44 182 ALA A C 1
ATOM 1384 O O . ALA A 1 182 ? 41.119 -1.312 -43.879 1.00 46.44 182 ALA A O 1
ATOM 1385 N N . VAL A 1 183 ? 41.480 -0.935 -46.068 1.00 43.88 183 VAL A N 1
ATOM 1386 C CA . VAL A 1 183 ? 42.582 -1.899 -46.226 1.00 43.88 183 VAL A CA 1
ATOM 1387 C C . VAL A 1 183 ? 43.750 -1.473 -45.324 1.00 43.88 183 VAL A C 1
ATOM 1389 O O . VAL A 1 183 ? 44.352 -0.430 -45.559 1.00 43.88 183 VAL A O 1
ATOM 1392 N N . GLY A 1 184 ? 44.055 -2.259 -44.281 1.00 50.69 184 GLY A N 1
ATOM 1393 C CA . GLY A 1 184 ? 45.216 -2.041 -43.401 1.00 50.69 184 GLY A CA 1
ATOM 1394 C C . GLY A 1 184 ? 44.954 -1.964 -41.889 1.00 50.69 184 GLY A C 1
ATOM 1395 O O . GLY A 1 184 ? 45.911 -1.803 -41.136 1.00 50.69 184 GLY A O 1
ATOM 1396 N N . TRP A 1 185 ? 43.713 -2.098 -41.409 1.00 55.44 185 TRP A N 1
ATOM 1397 C CA . TRP A 1 185 ? 43.429 -2.094 -39.964 1.00 55.44 185 TRP A CA 1
ATOM 1398 C C . TRP A 1 185 ? 43.510 -3.508 -39.342 1.00 55.44 185 TRP A C 1
ATOM 1400 O O . TRP A 1 185 ? 42.833 -4.410 -39.831 1.00 55.44 185 TRP A O 1
ATOM 1410 N N . PRO A 1 186 ? 44.287 -3.732 -38.255 1.00 49.66 186 PRO A N 1
ATOM 1411 C CA . PRO A 1 186 ? 44.483 -5.063 -37.652 1.00 49.66 186 PRO A CA 1
ATOM 1412 C C . PRO A 1 186 ? 43.281 -5.636 -36.884 1.00 49.66 186 PRO A C 1
ATOM 1414 O O . PRO A 1 186 ? 43.312 -6.801 -36.492 1.00 49.66 186 PRO A O 1
ATOM 1417 N N . ASN A 1 187 ? 42.232 -4.840 -36.650 1.00 53.03 187 ASN A N 1
ATOM 1418 C CA . ASN A 1 187 ? 41.056 -5.258 -35.894 1.00 53.03 187 ASN A CA 1
ATOM 1419 C C . ASN A 1 187 ? 39.841 -5.341 -36.824 1.00 53.03 187 ASN A C 1
ATOM 1421 O O . ASN A 1 187 ? 39.504 -4.386 -37.515 1.00 53.03 187 ASN A O 1
ATOM 1425 N N . LEU A 1 188 ? 39.217 -6.518 -36.824 1.00 52.75 188 LEU A N 1
ATOM 1426 C CA . LEU A 1 188 ? 38.011 -6.914 -37.549 1.00 52.75 188 LEU A CA 1
ATOM 1427 C C . LEU A 1 188 ? 36.912 -5.831 -37.452 1.00 52.75 188 LEU A C 1
ATOM 1429 O O . LEU A 1 188 ? 36.202 -5.749 -36.454 1.00 52.75 188 LEU A O 1
ATOM 1433 N N . ALA A 1 189 ? 36.799 -4.977 -38.473 1.00 50.66 189 ALA A N 1
ATOM 1434 C CA . ALA A 1 189 ? 35.779 -3.934 -38.551 1.00 50.66 189 ALA A CA 1
ATOM 1435 C C . ALA A 1 189 ? 34.455 -4.553 -39.016 1.00 50.66 189 ALA A C 1
ATOM 1437 O O . ALA A 1 189 ? 34.164 -4.625 -40.208 1.00 50.66 189 ALA A O 1
ATOM 1438 N N . ILE A 1 190 ? 33.675 -5.053 -38.063 1.00 60.88 190 ILE A N 1
ATOM 1439 C CA . ILE A 1 190 ? 32.309 -5.509 -38.311 1.00 60.88 190 ILE A CA 1
ATOM 1440 C C . ILE A 1 190 ? 31.406 -4.277 -38.264 1.00 60.88 190 ILE A C 1
ATOM 1442 O O . ILE A 1 190 ? 31.256 -3.641 -37.222 1.00 60.88 190 ILE A O 1
ATOM 1446 N N . GLY A 1 191 ? 30.874 -3.896 -39.428 1.00 66.88 191 GLY A N 1
ATOM 1447 C CA . GLY A 1 191 ? 29.970 -2.751 -39.577 1.00 66.88 191 GLY A CA 1
ATOM 1448 C C . GLY A 1 191 ? 28.529 -3.037 -39.141 1.00 66.88 191 GLY A C 1
ATOM 1449 O O . GLY A 1 191 ? 27.748 -2.103 -38.980 1.00 66.88 191 GLY A O 1
ATOM 1450 N N . THR A 1 192 ? 28.178 -4.312 -38.942 1.00 83.75 192 THR A N 1
ATOM 1451 C CA . THR A 1 192 ? 26.832 -4.759 -38.557 1.00 83.75 192 THR A CA 1
ATOM 1452 C C . THR A 1 192 ? 26.894 -5.892 -37.542 1.00 83.75 192 THR A C 1
ATOM 1454 O O . THR A 1 192 ? 27.602 -6.868 -37.770 1.00 83.75 192 THR A O 1
ATOM 1457 N N . PHE A 1 193 ? 26.094 -5.822 -36.491 1.00 87.75 193 PHE A N 1
ATOM 1458 C CA . PHE A 1 193 ? 26.067 -6.782 -35.394 1.00 87.75 193 PHE A CA 1
ATOM 1459 C C . PHE A 1 193 ? 24.859 -7.713 -35.486 1.00 87.75 193 PHE A C 1
ATOM 1461 O O . PHE A 1 193 ? 23.796 -7.303 -35.956 1.00 87.75 193 PHE A O 1
ATOM 1468 N N . GLY A 1 194 ? 25.024 -8.955 -35.045 1.00 90.06 194 GLY A N 1
ATOM 1469 C CA . GLY A 1 194 ? 23.965 -9.953 -34.965 1.00 90.06 194 GLY A CA 1
ATOM 1470 C C . GLY A 1 194 ? 22.998 -9.680 -33.821 1.00 90.06 194 GLY A C 1
ATOM 1471 O O . GLY A 1 194 ? 23.371 -9.191 -32.756 1.00 90.06 194 GLY A O 1
ATOM 1472 N N . GLY A 1 195 ? 21.730 -9.978 -34.042 1.00 92.94 195 GLY A N 1
ATOM 1473 C CA . GLY A 1 195 ? 20.684 -9.916 -33.037 1.00 92.94 195 GLY A CA 1
ATOM 1474 C C . GLY A 1 195 ? 19.603 -10.945 -33.318 1.00 92.94 195 GLY A C 1
ATOM 1475 O O . GLY A 1 195 ? 19.571 -11.554 -34.387 1.00 92.94 195 GLY A O 1
ATOM 1476 N N . GLU A 1 196 ? 18.699 -11.113 -32.366 1.00 94.88 196 GLU A N 1
ATOM 1477 C CA . GLU A 1 196 ? 17.492 -11.920 -32.536 1.00 94.88 196 GLU A CA 1
ATOM 1478 C C . GLU A 1 196 ? 16.258 -11.162 -32.055 1.00 94.88 196 GLU A C 1
ATOM 1480 O O . GLU A 1 196 ? 16.321 -10.370 -31.108 1.00 94.88 196 GLU A O 1
ATOM 1485 N N . VAL A 1 197 ? 15.120 -11.412 -32.697 1.00 96.06 197 VAL A N 1
ATOM 1486 C CA . VAL A 1 197 ? 13.835 -10.880 -32.244 1.00 96.06 197 VAL A CA 1
ATOM 1487 C C . VAL A 1 197 ? 13.393 -11.610 -30.979 1.00 96.06 197 VAL A C 1
ATOM 1489 O O . VAL A 1 197 ? 13.088 -12.798 -31.009 1.00 96.06 197 VAL A O 1
ATOM 1492 N N . VAL A 1 198 ? 13.305 -10.900 -29.857 1.00 95.56 198 VAL A N 1
ATOM 1493 C CA . VAL A 1 198 ? 12.860 -11.488 -28.580 1.00 95.56 198 VAL A CA 1
ATOM 1494 C C . VAL A 1 198 ? 11.414 -11.174 -28.249 1.00 95.56 198 VAL A C 1
ATOM 1496 O O . VAL A 1 198 ? 10.801 -11.893 -27.467 1.00 95.56 198 VAL A O 1
ATOM 1499 N N . PHE A 1 199 ? 10.865 -10.109 -28.826 1.00 94.12 199 PHE A N 1
ATOM 1500 C CA . PHE A 1 199 ? 9.513 -9.671 -28.525 1.00 94.12 199 PHE A CA 1
ATOM 1501 C C . PHE A 1 199 ? 8.934 -8.840 -29.670 1.00 94.12 199 PHE A C 1
ATOM 1503 O O . PHE A 1 199 ? 9.649 -8.060 -30.301 1.00 94.12 199 PHE A O 1
ATOM 1510 N N . VAL A 1 200 ? 7.639 -9.014 -29.917 1.00 92.50 200 VAL A N 1
ATOM 1511 C CA . VAL A 1 200 ? 6.852 -8.283 -30.915 1.00 92.50 200 VAL A CA 1
ATOM 1512 C C . VAL A 1 200 ? 5.597 -7.778 -30.210 1.00 92.50 200 VAL A C 1
ATOM 1514 O O . VAL A 1 200 ? 4.901 -8.564 -29.565 1.00 92.50 200 VAL A O 1
ATOM 1517 N N . ASP A 1 201 ? 5.322 -6.477 -30.299 1.00 92.25 201 ASP A N 1
ATOM 1518 C CA . ASP A 1 201 ? 4.089 -5.911 -29.750 1.00 92.25 201 ASP A CA 1
ATOM 1519 C C . ASP A 1 201 ? 2.868 -6.475 -30.488 1.00 92.25 201 ASP A C 1
ATOM 1521 O O . ASP A 1 201 ? 2.870 -6.632 -31.706 1.00 92.25 201 ASP A O 1
ATOM 1525 N N . ALA A 1 202 ? 1.785 -6.725 -29.751 1.00 87.06 202 ALA A N 1
ATOM 1526 C CA . ALA A 1 202 ? 0.528 -7.204 -30.329 1.00 87.06 202 ALA A CA 1
ATOM 1527 C C . ALA A 1 202 ? -0.289 -6.102 -31.037 1.00 87.06 202 ALA A C 1
ATOM 1529 O O . ALA A 1 202 ? -1.299 -6.401 -31.669 1.00 87.06 202 ALA A O 1
ATOM 1530 N N . THR A 1 203 ? 0.109 -4.835 -30.898 1.00 88.19 203 THR A N 1
ATOM 1531 C CA . THR A 1 203 ? -0.589 -3.662 -31.442 1.00 88.19 203 THR A CA 1
ATOM 1532 C C . THR A 1 203 ? 0.390 -2.758 -32.180 1.00 88.19 203 THR A C 1
ATOM 1534 O O . THR A 1 203 ? 1.583 -2.745 -31.872 1.00 88.19 203 THR A O 1
ATOM 1537 N N . ASP A 1 204 ? -0.122 -1.997 -33.142 1.00 89.00 204 ASP A N 1
ATOM 1538 C CA . ASP A 1 204 ? 0.653 -1.040 -33.922 1.00 89.00 204 ASP A CA 1
ATOM 1539 C C . ASP A 1 204 ? 0.787 0.328 -33.221 1.00 89.00 204 ASP A C 1
ATOM 1541 O O . ASP A 1 204 ? 0.160 0.601 -32.195 1.00 89.00 204 ASP A O 1
ATOM 1545 N N . ASP A 1 205 ? 1.588 1.222 -33.807 1.00 87.12 205 ASP A N 1
ATOM 1546 C CA . ASP A 1 205 ? 1.730 2.634 -33.416 1.00 87.12 205 ASP A CA 1
ATOM 1547 C C . ASP A 1 205 ? 0.538 3.524 -33.831 1.00 87.12 205 ASP A C 1
ATOM 1549 O O . ASP A 1 205 ? 0.649 4.755 -33.831 1.00 87.12 205 ASP A O 1
ATOM 1553 N N . GLY A 1 206 ? -0.585 2.919 -34.229 1.00 84.81 206 GLY A N 1
ATOM 1554 C CA . GLY A 1 206 ? -1.730 3.582 -34.855 1.00 84.81 206 GLY A CA 1
ATOM 1555 C C . GLY A 1 206 ? -1.481 4.025 -36.302 1.00 84.81 206 GLY A C 1
ATOM 1556 O O . GLY A 1 206 ? -2.334 4.691 -36.890 1.00 84.81 206 GLY A O 1
ATOM 1557 N N . LYS A 1 207 ? -0.312 3.711 -36.876 1.00 85.56 207 LYS A N 1
ATOM 1558 C CA . LYS A 1 207 ? 0.062 3.985 -38.274 1.00 85.56 207 LYS A CA 1
ATOM 1559 C C . LYS A 1 207 ? 0.444 2.702 -39.016 1.00 85.56 207 LYS A C 1
ATOM 1561 O O . LYS A 1 207 ? 1.129 2.771 -40.036 1.00 85.56 207 LYS A O 1
ATOM 1566 N N . GLY A 1 208 ? 0.036 1.540 -38.507 1.00 85.25 208 GLY A N 1
ATOM 1567 C CA . GLY A 1 208 ? 0.307 0.234 -39.100 1.00 85.25 208 GLY A CA 1
ATOM 1568 C C . GLY A 1 208 ? 1.717 -0.297 -38.894 1.00 85.25 208 GLY A C 1
ATOM 1569 O O . GLY A 1 208 ? 2.065 -1.289 -39.532 1.00 85.25 208 GLY A O 1
ATOM 1570 N N . ARG A 1 209 ? 2.543 0.331 -38.044 1.00 90.88 209 ARG A N 1
ATOM 1571 C CA . ARG A 1 209 ? 3.878 -0.187 -37.729 1.00 90.88 209 ARG A CA 1
ATOM 1572 C C . ARG A 1 209 ? 3.897 -0.838 -36.362 1.00 90.88 209 ARG A C 1
ATOM 1574 O O . ARG A 1 209 ? 3.430 -0.267 -35.383 1.00 90.88 209 ARG A O 1
ATOM 1581 N N . PHE A 1 210 ? 4.504 -2.009 -36.292 1.00 92.06 210 PHE A N 1
ATOM 1582 C CA . PHE A 1 210 ? 4.629 -2.796 -35.077 1.00 92.06 210 PHE A CA 1
ATOM 1583 C C . PHE A 1 210 ? 6.018 -2.625 -34.485 1.00 92.06 210 PHE A C 1
ATOM 1585 O O . PHE A 1 210 ? 7.021 -2.563 -35.207 1.00 92.06 210 PHE A O 1
ATOM 1592 N N . ARG A 1 211 ? 6.075 -2.555 -33.157 1.00 94.81 211 ARG A N 1
ATOM 1593 C CA . ARG A 1 211 ? 7.335 -2.500 -32.428 1.00 94.81 211 ARG A CA 1
ATOM 1594 C C . ARG A 1 211 ? 7.888 -3.903 -32.240 1.00 94.81 211 ARG A C 1
ATOM 1596 O O . ARG A 1 211 ? 7.212 -4.790 -31.722 1.00 94.81 211 ARG A O 1
ATOM 1603 N N . VAL A 1 212 ? 9.152 -4.064 -32.590 1.00 95.25 212 VAL A N 1
ATOM 1604 C CA . VAL A 1 212 ? 9.921 -5.287 -32.402 1.00 95.25 212 VAL A CA 1
ATOM 1605 C C . VAL A 1 212 ? 11.145 -4.983 -31.553 1.00 95.25 212 VAL A C 1
ATOM 1607 O O . VAL A 1 212 ? 11.855 -4.005 -31.783 1.00 95.25 212 VAL A O 1
ATOM 1610 N N . VAL A 1 213 ? 11.391 -5.824 -30.553 1.00 95.75 213 VAL A N 1
ATOM 1611 C CA . VAL A 1 213 ? 12.540 -5.708 -29.656 1.00 95.75 213 VAL A CA 1
ATOM 1612 C C . VAL A 1 213 ? 13.568 -6.761 -30.031 1.00 95.75 213 VAL A C 1
ATOM 1614 O O . VAL A 1 213 ? 13.276 -7.959 -30.073 1.00 95.75 213 VAL A O 1
ATOM 1617 N N . VAL A 1 214 ? 14.785 -6.293 -30.278 1.00 95.56 214 VAL A N 1
ATOM 1618 C CA . VAL A 1 214 ? 15.913 -7.110 -30.709 1.00 95.56 214 VAL A CA 1
ATOM 1619 C C . VAL A 1 214 ? 16.941 -7.190 -29.589 1.00 95.56 214 VAL A C 1
ATOM 1621 O O . VAL A 1 214 ? 17.358 -6.164 -29.041 1.00 95.56 214 VAL A O 1
ATOM 1624 N N . ALA A 1 215 ? 17.338 -8.411 -29.244 1.00 94.19 215 ALA A N 1
ATOM 1625 C CA . ALA A 1 215 ? 18.382 -8.699 -28.270 1.00 94.19 215 ALA A CA 1
ATOM 1626 C C . ALA A 1 215 ? 19.725 -8.972 -28.963 1.00 94.19 215 ALA A C 1
ATOM 1628 O O . ALA A 1 215 ? 19.731 -9.375 -30.131 1.00 94.19 215 ALA A O 1
ATOM 1629 N N . PRO A 1 216 ? 20.857 -8.781 -28.264 1.00 91.38 216 PRO A N 1
ATOM 1630 C CA . PRO A 1 216 ? 22.158 -9.175 -28.779 1.00 91.38 216 PRO A CA 1
ATOM 1631 C C . PRO A 1 216 ? 22.221 -10.686 -28.988 1.00 91.38 216 PRO A C 1
ATOM 1633 O O . PRO A 1 216 ? 21.918 -11.457 -28.077 1.00 91.38 216 PRO A O 1
ATOM 1636 N N . LEU A 1 217 ? 22.652 -11.084 -30.183 1.00 89.06 217 LEU A N 1
ATOM 1637 C CA . LEU A 1 217 ? 23.006 -12.455 -30.514 1.00 89.06 217 LEU A CA 1
ATOM 1638 C C . LEU A 1 217 ? 24.429 -12.434 -31.067 1.00 89.06 217 LEU A C 1
ATOM 1640 O O . LEU A 1 217 ? 24.684 -11.854 -32.122 1.00 89.06 217 LEU A O 1
ATOM 1644 N N . ASP A 1 218 ? 25.349 -13.034 -30.320 1.00 84.62 218 ASP A N 1
ATOM 1645 C CA . ASP A 1 218 ? 26.768 -13.076 -30.655 1.00 84.62 218 ASP A CA 1
ATOM 1646 C C . ASP A 1 218 ? 27.002 -13.711 -32.035 1.00 84.62 218 ASP A C 1
ATOM 1648 O O . ASP A 1 218 ? 26.591 -14.842 -32.305 1.00 84.62 218 ASP A O 1
ATOM 1652 N N . ASP A 1 219 ? 27.698 -12.987 -32.911 1.00 78.69 219 ASP A N 1
ATOM 1653 C CA . ASP A 1 219 ? 28.040 -13.476 -34.243 1.00 78.69 219 ASP A CA 1
ATOM 1654 C C . ASP A 1 219 ? 29.361 -14.228 -34.236 1.00 78.69 219 ASP A C 1
ATOM 1656 O O . ASP A 1 219 ? 30.372 -13.732 -33.750 1.00 78.69 219 ASP A O 1
ATOM 1660 N N . THR A 1 220 ? 29.407 -15.378 -34.900 1.00 76.12 220 THR A N 1
ATOM 1661 C CA . THR A 1 220 ? 30.664 -16.097 -35.126 1.00 76.12 220 THR A CA 1
ATOM 1662 C C . THR A 1 220 ? 31.219 -15.748 -36.505 1.00 76.12 220 THR A C 1
ATOM 1664 O O . THR A 1 220 ? 30.697 -16.201 -37.523 1.00 76.12 220 THR A O 1
ATOM 1667 N N . VAL A 1 221 ? 32.290 -14.950 -36.559 1.00 70.88 221 VAL A N 1
ATOM 1668 C CA . VAL A 1 221 ? 32.900 -14.500 -37.823 1.00 70.88 221 VAL A CA 1
ATOM 1669 C C . VAL A 1 221 ? 34.312 -15.061 -37.968 1.00 70.88 221 VAL A C 1
ATOM 1671 O O . VAL A 1 221 ? 35.121 -15.003 -37.043 1.00 70.88 221 VAL A O 1
ATOM 1674 N N . ASN A 1 222 ? 34.643 -15.591 -39.148 1.00 68.25 222 ASN A N 1
ATOM 1675 C CA . ASN A 1 222 ? 36.011 -15.993 -39.471 1.00 68.25 222 ASN A CA 1
ATOM 1676 C C . ASN A 1 222 ? 36.807 -14.767 -39.938 1.00 68.25 222 ASN A C 1
ATOM 1678 O O . ASN A 1 222 ? 36.445 -14.132 -40.928 1.00 68.25 222 ASN A O 1
ATOM 1682 N N . ARG A 1 223 ? 37.892 -14.425 -39.230 1.00 61.72 223 ARG A N 1
ATOM 1683 C CA . ARG A 1 223 ? 38.692 -13.223 -39.521 1.00 61.72 223 ARG A CA 1
ATOM 1684 C C . ARG A 1 223 ? 39.504 -13.345 -40.822 1.00 61.72 223 ARG A C 1
ATOM 1686 O O . ARG A 1 223 ? 40.044 -12.348 -41.291 1.00 61.72 223 ARG A O 1
ATOM 1693 N N . GLY A 1 224 ? 39.593 -14.536 -41.425 1.00 63.88 224 GLY A N 1
ATOM 1694 C CA . GLY A 1 224 ? 40.383 -14.757 -42.646 1.00 63.88 224 GLY A CA 1
ATOM 1695 C C . GLY A 1 224 ? 41.898 -14.638 -42.425 1.00 63.88 224 GLY A C 1
ATOM 1696 O O . GLY A 1 224 ? 42.671 -14.699 -43.374 1.00 63.88 224 GLY A O 1
ATOM 1697 N N . ASP A 1 225 ? 42.325 -14.504 -41.168 1.00 65.62 225 ASP A N 1
ATOM 1698 C CA . ASP A 1 225 ? 43.712 -14.407 -40.699 1.00 65.62 225 ASP A CA 1
ATOM 1699 C C . ASP A 1 225 ? 44.314 -15.779 -40.336 1.00 65.62 225 ASP A C 1
ATOM 1701 O O . ASP A 1 225 ? 45.427 -15.858 -39.815 1.00 65.62 225 ASP A O 1
ATOM 1705 N N . GLY A 1 226 ? 43.568 -16.865 -40.574 1.00 63.25 226 GLY A N 1
ATOM 1706 C CA . GLY A 1 226 ? 43.957 -18.234 -40.236 1.00 63.25 226 GLY A CA 1
ATOM 1707 C C . GLY A 1 226 ? 43.902 -18.572 -38.741 1.00 63.25 226 GLY A C 1
ATOM 1708 O O . GLY A 1 226 ? 44.295 -19.675 -38.372 1.00 63.25 226 GLY A O 1
ATOM 1709 N N . LYS A 1 227 ? 43.411 -17.671 -37.872 1.00 65.19 227 LYS A N 1
ATOM 1710 C CA . LYS A 1 227 ? 43.392 -17.854 -36.404 1.00 65.19 227 LYS A CA 1
ATOM 1711 C C . LYS A 1 227 ? 42.054 -18.351 -35.843 1.00 65.19 227 LYS A C 1
ATOM 1713 O O . LYS A 1 227 ? 41.870 -18.367 -34.629 1.00 65.19 227 LYS A O 1
ATOM 1718 N N . GLY A 1 228 ? 41.151 -18.800 -36.713 1.00 71.06 228 GLY A N 1
ATOM 1719 C CA . GLY A 1 228 ? 39.855 -19.370 -36.342 1.00 71.06 228 GLY A CA 1
ATOM 1720 C C . GLY A 1 228 ? 38.715 -18.352 -36.305 1.00 71.06 228 GLY A C 1
ATOM 1721 O O . GLY A 1 228 ? 38.874 -17.182 -36.658 1.00 71.06 228 GLY A O 1
ATOM 1722 N N . ALA A 1 229 ? 37.533 -18.832 -35.920 1.00 72.44 229 ALA A N 1
ATOM 1723 C CA . ALA A 1 229 ? 36.347 -17.999 -35.786 1.00 72.44 229 ALA A CA 1
ATOM 1724 C C . ALA A 1 229 ? 36.359 -17.232 -34.456 1.00 72.44 229 ALA A C 1
ATOM 1726 O O . ALA A 1 229 ? 36.806 -17.751 -33.434 1.00 72.44 229 ALA A O 1
ATOM 1727 N N . VAL A 1 230 ? 35.870 -15.996 -34.475 1.00 75.94 230 VAL A N 1
ATOM 1728 C CA . VAL A 1 230 ? 35.804 -15.107 -33.313 1.00 75.94 230 VAL A CA 1
ATOM 1729 C C . VAL A 1 230 ? 34.349 -14.727 -33.078 1.00 75.94 230 VAL A C 1
ATOM 1731 O O . VAL A 1 230 ? 33.662 -14.351 -34.027 1.00 75.94 230 VAL A O 1
ATOM 1734 N N . SER A 1 231 ? 33.904 -14.829 -31.822 1.00 77.88 231 SER A N 1
ATOM 1735 C CA . SER A 1 231 ? 32.596 -14.322 -31.403 1.00 77.88 231 SER A CA 1
ATOM 1736 C C . SER A 1 231 ? 32.639 -12.800 -31.311 1.00 77.88 231 SER A C 1
ATOM 1738 O O . SER A 1 231 ? 33.547 -12.241 -30.689 1.00 77.88 231 SER A O 1
ATOM 1740 N N . VAL A 1 232 ? 31.685 -12.131 -31.945 1.00 78.62 232 VAL A N 1
ATOM 1741 C CA . VAL A 1 232 ? 31.557 -10.678 -31.964 1.00 78.62 232 VAL A CA 1
ATOM 1742 C C . VAL A 1 232 ? 30.191 -10.320 -31.404 1.00 78.62 232 VAL A C 1
ATOM 1744 O O . VAL A 1 232 ? 29.168 -10.456 -32.073 1.00 78.62 232 VAL A O 1
ATOM 1747 N N . GLY A 1 233 ? 30.209 -9.842 -30.164 1.00 85.00 233 GLY A N 1
ATOM 1748 C CA . GLY A 1 233 ? 29.062 -9.208 -29.532 1.00 85.00 233 GLY A CA 1
ATOM 1749 C C . GLY A 1 233 ? 28.920 -7.744 -29.945 1.00 85.00 233 GLY A C 1
ATOM 1750 O O . GLY A 1 233 ? 29.743 -7.176 -30.671 1.00 85.00 233 GLY A O 1
ATOM 1751 N N . TRP A 1 234 ? 27.854 -7.118 -29.459 1.00 88.19 234 TRP A N 1
ATOM 1752 C CA . TRP A 1 234 ? 27.611 -5.690 -29.658 1.00 88.19 234 TRP A CA 1
ATOM 1753 C C . TRP A 1 234 ? 28.725 -4.825 -29.043 1.00 88.19 234 TRP A C 1
ATOM 1755 O O . TRP A 1 234 ? 29.401 -5.268 -28.109 1.00 88.19 234 TRP A O 1
ATOM 1765 N N . PRO A 1 235 ? 28.918 -3.577 -29.519 1.00 83.44 235 PRO A N 1
ATOM 1766 C CA . PRO A 1 235 ? 29.843 -2.643 -28.892 1.00 83.44 235 PRO A CA 1
ATOM 1767 C C . PRO A 1 235 ? 29.516 -2.441 -27.414 1.00 83.44 235 PRO A C 1
ATOM 1769 O O . PRO A 1 235 ? 28.360 -2.528 -27.000 1.00 83.44 235 PRO A O 1
ATOM 1772 N N . ASP A 1 236 ? 30.532 -2.118 -26.619 1.00 83.06 236 ASP A N 1
ATOM 1773 C CA . ASP A 1 236 ? 30.346 -1.949 -25.182 1.00 83.06 236 ASP A CA 1
ATOM 1774 C C . ASP A 1 236 ? 29.312 -0.845 -24.861 1.00 83.06 236 ASP A C 1
ATOM 1776 O O . ASP A 1 236 ? 29.309 0.270 -25.409 1.00 83.06 236 ASP A O 1
ATOM 1780 N N . LYS A 1 237 ? 28.394 -1.227 -23.968 1.00 78.75 237 LYS A N 1
ATOM 1781 C CA . LYS A 1 237 ? 27.197 -0.496 -23.555 1.00 78.75 237 LYS A CA 1
ATOM 1782 C C . LYS A 1 237 ? 27.484 0.818 -22.835 1.00 78.75 237 LYS A C 1
ATOM 1784 O O . LYS A 1 237 ? 26.625 1.699 -22.837 1.00 78.75 237 LYS A O 1
ATOM 1789 N N . GLU A 1 238 ? 28.648 0.958 -22.207 1.00 73.19 238 GLU A N 1
ATOM 1790 C CA . GLU A 1 238 ? 28.987 2.150 -21.420 1.00 73.19 238 GLU A CA 1
ATOM 1791 C C . GLU A 1 238 ? 29.533 3.270 -22.303 1.00 73.19 238 GLU A C 1
ATOM 1793 O O . GLU A 1 238 ? 29.204 4.450 -22.128 1.00 73.19 238 GLU A O 1
ATOM 1798 N N . ARG A 1 239 ? 30.350 2.903 -23.292 1.00 72.81 239 ARG A N 1
ATOM 1799 C CA . ARG A 1 239 ? 31.071 3.873 -24.115 1.00 72.81 239 ARG A CA 1
ATOM 1800 C C . ARG A 1 239 ? 30.409 4.149 -25.460 1.00 72.81 239 ARG A C 1
ATOM 1802 O O . ARG A 1 239 ? 30.433 5.304 -25.889 1.00 72.81 239 ARG A O 1
ATOM 1809 N N . TRP A 1 240 ? 29.815 3.141 -26.101 1.00 74.50 240 TRP A N 1
ATOM 1810 C CA . TRP A 1 240 ? 29.322 3.254 -27.478 1.00 74.50 240 TRP A CA 1
ATOM 1811 C C . TRP A 1 240 ? 27.802 3.099 -27.598 1.00 74.50 240 TRP A C 1
ATOM 1813 O O . TRP A 1 240 ? 27.182 3.903 -28.290 1.00 74.50 240 TRP A O 1
ATOM 1823 N N . LEU A 1 241 ? 27.175 2.154 -26.886 1.00 83.00 241 LEU A N 1
ATOM 1824 C CA . LEU A 1 241 ? 25.713 1.958 -26.937 1.00 83.00 241 LEU A CA 1
ATOM 1825 C C . LEU A 1 241 ? 24.967 2.669 -25.801 1.00 83.00 241 LEU A C 1
ATOM 1827 O O . LEU A 1 241 ? 24.343 2.051 -24.929 1.00 83.00 241 LEU A O 1
ATOM 1831 N N . ARG A 1 242 ? 25.003 4.005 -25.832 1.00 81.25 242 ARG A N 1
ATOM 1832 C CA . ARG A 1 242 ? 24.175 4.830 -24.940 1.00 81.25 242 ARG A CA 1
ATOM 1833 C C . ARG A 1 242 ? 22.689 4.635 -25.259 1.00 81.25 242 ARG A C 1
ATOM 1835 O O . ARG A 1 242 ? 22.309 4.417 -26.408 1.00 81.25 242 ARG A O 1
ATOM 1842 N N . GLN A 1 243 ? 21.833 4.734 -24.244 1.00 81.81 243 GLN A N 1
ATOM 1843 C CA . GLN A 1 243 ? 20.388 4.658 -24.457 1.00 81.81 243 GLN A CA 1
ATOM 1844 C C . GLN A 1 243 ? 19.931 5.814 -25.364 1.00 81.81 243 GLN A C 1
ATOM 1846 O O . GLN A 1 243 ? 20.308 6.962 -25.138 1.00 81.81 243 GLN A O 1
ATOM 1851 N N . GLY A 1 244 ? 19.152 5.496 -26.401 1.00 84.50 244 GLY A N 1
ATOM 1852 C CA . GLY A 1 244 ? 18.706 6.460 -27.414 1.00 84.50 244 GLY A CA 1
ATOM 1853 C C . GLY A 1 244 ? 19.614 6.588 -28.646 1.00 84.50 244 GLY A C 1
ATOM 1854 O O . GLY A 1 244 ? 19.275 7.346 -29.553 1.00 84.50 244 GLY A O 1
ATOM 1855 N N . VAL A 1 245 ? 20.734 5.856 -28.723 1.00 87.81 245 VAL A N 1
ATOM 1856 C CA . VAL A 1 245 ? 21.500 5.721 -29.976 1.00 87.81 245 VAL A CA 1
ATOM 1857 C C . VAL A 1 245 ? 20.601 5.109 -31.048 1.00 87.81 245 VAL A C 1
ATOM 1859 O O . VAL A 1 245 ? 19.924 4.110 -30.801 1.00 87.81 245 VAL A O 1
ATOM 1862 N N . ARG A 1 246 ? 20.590 5.705 -32.243 1.00 90.12 246 ARG A N 1
ATOM 1863 C CA . ARG A 1 246 ? 19.819 5.161 -33.361 1.00 90.12 246 ARG A CA 1
ATOM 1864 C C . ARG A 1 246 ? 20.524 3.947 -33.940 1.00 90.12 246 ARG A C 1
ATOM 1866 O O . ARG A 1 246 ? 21.752 3.869 -33.977 1.00 90.12 246 ARG A O 1
ATOM 1873 N N . ALA A 1 247 ? 19.725 3.017 -34.429 1.00 91.19 247 ALA A N 1
ATOM 1874 C CA . ALA A 1 247 ? 20.205 1.842 -35.121 1.00 91.19 247 ALA A CA 1
ATOM 1875 C C . ALA A 1 247 ? 19.331 1.585 -36.345 1.00 91.19 247 ALA A C 1
ATOM 1877 O O . ALA A 1 247 ? 18.123 1.808 -36.311 1.00 91.19 247 ALA A O 1
ATOM 1878 N N . ASN A 1 248 ? 19.956 1.101 -37.411 1.00 91.38 248 ASN A N 1
ATOM 1879 C CA . ASN A 1 248 ? 19.257 0.522 -38.548 1.00 91.38 248 ASN A CA 1
ATOM 1880 C C . ASN A 1 248 ? 19.324 -0.993 -38.410 1.00 91.38 248 ASN A C 1
ATOM 1882 O O . ASN A 1 248 ? 20.403 -1.536 -38.177 1.00 91.38 248 ASN A O 1
ATOM 1886 N N . ALA A 1 249 ? 18.188 -1.666 -38.547 1.00 92.56 249 ALA A N 1
ATOM 1887 C CA . ALA A 1 249 ? 18.102 -3.110 -38.417 1.00 92.56 249 ALA A CA 1
ATOM 1888 C C . ALA A 1 249 ? 17.506 -3.732 -39.681 1.00 92.56 249 ALA A C 1
ATOM 1890 O O . ALA A 1 249 ? 16.548 -3.211 -40.248 1.00 92.56 249 ALA A O 1
ATOM 1891 N N . TRP A 1 250 ? 18.065 -4.865 -40.090 1.00 93.06 250 TRP A N 1
ATOM 1892 C CA . TRP A 1 250 ? 17.548 -5.721 -41.148 1.00 93.06 250 TRP A CA 1
ATOM 1893 C C . TRP A 1 250 ? 17.175 -7.055 -40.529 1.00 93.06 250 TRP A C 1
ATOM 1895 O O . TRP A 1 250 ? 18.037 -7.757 -40.000 1.00 93.06 250 TRP A O 1
ATOM 1905 N N . ILE A 1 251 ? 15.891 -7.383 -40.569 1.00 94.06 251 ILE A N 1
ATOM 1906 C CA . ILE A 1 251 ? 15.349 -8.603 -39.978 1.00 94.06 251 ILE A CA 1
ATOM 1907 C C . ILE A 1 251 ? 15.137 -9.610 -41.097 1.00 94.06 251 ILE A C 1
ATOM 1909 O O . ILE A 1 251 ? 14.600 -9.278 -42.154 1.00 94.06 251 ILE A O 1
ATOM 1913 N N . MET A 1 252 ? 15.599 -10.835 -40.876 1.00 92.62 252 MET A N 1
ATOM 1914 C CA . MET A 1 252 ? 15.414 -11.924 -41.818 1.00 92.62 252 MET A CA 1
ATOM 1915 C C . MET A 1 252 ? 13.983 -12.447 -41.704 1.00 92.62 252 MET A C 1
ATOM 1917 O O . MET A 1 252 ? 13.617 -13.049 -40.697 1.00 92.62 252 MET A O 1
ATOM 1921 N N . LEU A 1 253 ? 13.184 -12.178 -42.736 1.00 91.50 253 LEU A N 1
ATOM 1922 C CA . LEU A 1 253 ? 11.821 -12.684 -42.856 1.00 91.50 253 LEU A CA 1
ATOM 1923 C C . LEU A 1 253 ? 11.833 -14.175 -43.210 1.00 91.50 253 LEU A C 1
ATOM 1925 O O . LEU A 1 253 ? 12.740 -14.653 -43.896 1.00 91.50 253 LEU A O 1
ATOM 1929 N N . ASN A 1 254 ? 10.797 -14.891 -42.782 1.00 88.81 254 ASN A N 1
ATOM 1930 C CA . ASN A 1 254 ? 10.573 -16.278 -43.171 1.00 88.81 254 ASN A CA 1
ATOM 1931 C C . ASN A 1 254 ? 10.411 -16.411 -44.695 1.00 88.81 254 ASN A C 1
ATOM 1933 O O . ASN A 1 254 ? 9.771 -15.582 -45.346 1.00 88.81 254 ASN A O 1
ATOM 1937 N N . GLU A 1 255 ? 10.952 -17.493 -45.256 1.00 88.38 255 GLU A N 1
ATOM 1938 C CA . GLU A 1 255 ? 10.818 -17.794 -46.680 1.00 88.38 255 GLU A CA 1
ATOM 1939 C C . GLU A 1 255 ? 9.361 -18.109 -47.037 1.00 88.38 255 GLU A C 1
ATOM 1941 O O . GLU A 1 255 ? 8.717 -18.965 -46.426 1.00 88.38 255 GLU A O 1
ATOM 1946 N N . VAL A 1 256 ? 8.847 -17.430 -48.064 1.00 89.25 256 VAL A N 1
ATOM 1947 C CA . VAL A 1 256 ? 7.485 -17.619 -48.567 1.00 89.25 256 VAL A CA 1
ATOM 1948 C C . VAL A 1 256 ? 7.472 -17.851 -50.076 1.00 89.25 256 VAL A C 1
ATOM 1950 O O . VAL A 1 256 ? 8.329 -17.334 -50.797 1.00 89.25 256 VAL A O 1
ATOM 1953 N N . PRO A 1 257 ? 6.491 -18.608 -50.600 1.00 91.06 257 PRO A N 1
ATOM 1954 C CA . PRO A 1 257 ? 6.314 -18.751 -52.038 1.00 91.06 257 PRO A CA 1
ATOM 1955 C C . PRO A 1 257 ? 6.100 -17.398 -52.732 1.00 91.06 257 PRO A C 1
ATOM 1957 O O . PRO A 1 257 ? 5.373 -16.542 -52.231 1.00 91.06 257 PRO A O 1
ATOM 1960 N N . LEU A 1 258 ? 6.641 -17.243 -53.944 1.00 90.88 258 LEU A N 1
ATOM 1961 C CA . LEU A 1 258 ? 6.571 -15.989 -54.709 1.00 90.88 258 LEU A CA 1
ATOM 1962 C C . LEU A 1 258 ? 5.136 -15.465 -54.896 1.00 90.88 258 LEU A C 1
ATOM 1964 O O . LEU A 1 258 ? 4.896 -14.265 -54.826 1.00 90.88 258 LEU A O 1
ATOM 1968 N N . TRP A 1 259 ? 4.167 -16.356 -55.122 1.00 89.56 259 TRP A N 1
ATOM 1969 C CA . TRP A 1 259 ? 2.769 -15.954 -55.291 1.00 89.56 259 TRP A CA 1
ATOM 1970 C C . TRP A 1 259 ? 2.192 -15.304 -54.023 1.00 89.56 259 TRP A C 1
ATOM 1972 O O . TRP A 1 259 ? 1.389 -14.380 -54.132 1.00 89.56 259 TRP A O 1
ATOM 1982 N N . TYR A 1 260 ? 2.611 -15.764 -52.838 1.00 86.88 260 TYR A N 1
ATOM 1983 C CA . TYR A 1 260 ? 2.164 -15.230 -51.552 1.00 86.88 260 TYR A CA 1
ATOM 1984 C C . TYR A 1 260 ? 2.775 -13.851 -51.304 1.00 86.88 260 TYR A C 1
ATOM 1986 O O . TYR A 1 260 ? 2.072 -12.936 -50.887 1.00 86.88 260 TYR A O 1
ATOM 1994 N N . GLU A 1 261 ? 4.055 -13.682 -51.644 1.00 87.44 261 GLU A N 1
ATOM 1995 C CA . GLU A 1 261 ? 4.752 -12.394 -51.594 1.00 87.44 261 GLU A CA 1
ATOM 1996 C C . GLU A 1 261 ? 4.062 -11.337 -52.467 1.00 87.44 261 GLU A C 1
ATOM 1998 O O . GLU A 1 261 ? 3.760 -10.232 -52.020 1.00 87.44 261 GLU A O 1
ATOM 2003 N N . VAL A 1 262 ? 3.742 -11.699 -53.710 1.00 88.50 262 VAL A N 1
ATOM 2004 C CA . VAL A 1 262 ? 3.038 -10.807 -54.640 1.00 88.50 262 VAL A CA 1
ATOM 2005 C C . VAL A 1 262 ? 1.636 -10.482 -54.124 1.00 88.50 262 VAL A C 1
ATOM 2007 O O . VAL A 1 262 ? 1.219 -9.326 -54.146 1.00 88.50 262 VAL A O 1
ATOM 2010 N N 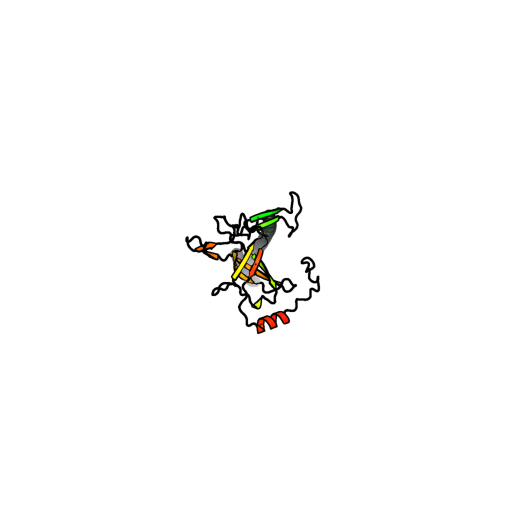. TRP A 1 263 ? 0.906 -11.482 -53.625 1.00 85.81 263 TRP A N 1
ATOM 2011 C CA . TRP A 1 263 ? -0.426 -11.278 -53.064 1.00 85.81 263 TRP A CA 1
ATOM 2012 C C . TRP A 1 263 ? -0.401 -10.361 -51.833 1.00 85.81 263 TRP 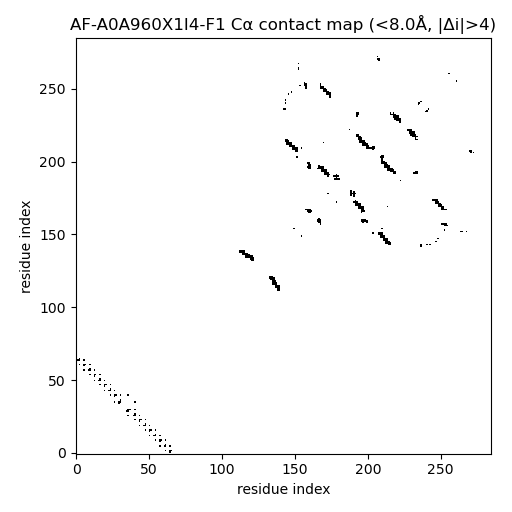A C 1
ATOM 2014 O O . TRP A 1 263 ? -1.191 -9.418 -51.782 1.00 85.81 263 TRP A O 1
ATOM 2024 N N . ARG A 1 264 ? 0.502 -10.573 -50.865 1.00 85.00 264 ARG A N 1
ATOM 2025 C CA . ARG A 1 264 ? 0.542 -9.750 -49.643 1.00 85.00 264 ARG A CA 1
ATOM 2026 C C . ARG A 1 264 ? 0.918 -8.303 -49.949 1.00 85.00 264 ARG A C 1
ATOM 2028 O O . ARG A 1 264 ? 0.269 -7.405 -49.436 1.00 85.00 264 ARG A O 1
ATOM 2035 N N . GLN A 1 265 ? 1.876 -8.060 -50.849 1.00 85.12 265 GLN A N 1
ATOM 2036 C CA . GLN A 1 265 ? 2.252 -6.692 -51.229 1.00 85.12 265 GLN A CA 1
ATOM 2037 C C . GLN A 1 265 ? 1.115 -5.943 -51.939 1.00 85.12 265 GLN A C 1
ATOM 2039 O O . GLN A 1 265 ? 0.965 -4.741 -51.746 1.00 85.12 265 GLN A O 1
ATOM 2044 N N . ILE A 1 266 ? 0.286 -6.640 -52.725 1.00 84.75 266 ILE A N 1
ATOM 2045 C CA . ILE A 1 266 ? -0.890 -6.040 -53.377 1.00 84.75 266 ILE A CA 1
ATOM 2046 C C . ILE A 1 266 ? -2.007 -5.735 -52.365 1.00 84.75 266 ILE A C 1
ATOM 2048 O O . ILE A 1 266 ? -2.737 -4.764 -52.548 1.00 84.75 266 ILE A O 1
ATOM 2052 N N . ASN A 1 267 ? -2.159 -6.550 -51.316 1.00 79.81 267 ASN A N 1
ATOM 2053 C CA . ASN A 1 267 ? -3.215 -6.382 -50.308 1.00 79.81 267 ASN A CA 1
ATOM 2054 C C . ASN A 1 267 ? -2.799 -5.531 -49.100 1.00 79.81 267 ASN A C 1
ATOM 2056 O O . ASN A 1 267 ? -3.668 -5.054 -48.371 1.00 79.81 267 ASN A O 1
ATOM 2060 N N . GLY A 1 268 ? -1.500 -5.323 -48.889 1.00 70.94 268 GLY A N 1
ATOM 2061 C CA . GLY A 1 268 ? -0.930 -4.477 -47.844 1.00 70.94 268 GLY A CA 1
ATOM 2062 C C . GLY A 1 268 ? -1.071 -2.990 -48.163 1.00 70.94 268 GLY A C 1
ATOM 2063 O O . GLY A 1 268 ? -0.073 -2.277 -48.222 1.00 70.94 268 GLY A O 1
ATOM 2064 N N . PHE A 1 269 ? -2.299 -2.522 -48.422 1.00 58.84 269 PHE A N 1
ATOM 2065 C CA . PHE A 1 269 ? -2.566 -1.099 -48.614 1.00 58.84 269 PHE A CA 1
ATOM 2066 C C . PHE A 1 269 ? -2.121 -0.337 -47.357 1.00 58.84 269 PHE A C 1
ATOM 2068 O O . PHE A 1 269 ? -2.531 -0.716 -46.256 1.00 58.84 269 PHE A O 1
ATOM 2075 N N . PRO A 1 270 ? -1.298 0.719 -47.491 1.00 52.97 270 PRO A N 1
ATOM 2076 C CA . PRO A 1 270 ? -0.843 1.487 -46.342 1.00 52.97 270 PRO A CA 1
ATOM 2077 C C . PRO A 1 270 ? -2.064 2.028 -45.584 1.00 52.97 270 PRO A C 1
ATOM 2079 O O . PRO A 1 270 ? -2.988 2.530 -46.233 1.00 52.97 270 PRO A O 1
ATOM 2082 N N . PRO A 1 271 ? -2.106 1.933 -44.243 1.00 51.97 271 PRO A N 1
ATOM 2083 C CA . PRO A 1 271 ? -3.176 2.548 -43.476 1.00 51.97 271 PRO A CA 1
ATOM 2084 C C . PRO A 1 271 ? -3.191 4.043 -43.779 1.00 51.97 271 PRO A C 1
ATOM 2086 O O . PRO A 1 271 ? -2.196 4.747 -43.593 1.00 51.97 271 PRO A O 1
ATOM 2089 N N . ASP A 1 272 ? -4.318 4.506 -44.312 1.00 45.66 272 ASP A N 1
ATOM 2090 C CA . ASP A 1 272 ? -4.536 5.911 -44.613 1.00 45.66 272 ASP A CA 1
ATOM 2091 C C . ASP A 1 272 ? -4.423 6.705 -43.307 1.00 45.66 272 ASP A C 1
ATOM 2093 O O . ASP A 1 272 ? -5.134 6.454 -42.329 1.00 45.66 272 ASP A O 1
ATOM 2097 N N . VAL A 1 273 ? -3.467 7.630 -43.267 1.00 52.69 273 VAL A N 1
ATOM 2098 C CA . VAL A 1 273 ? -3.182 8.464 -42.103 1.00 52.69 273 VAL A CA 1
ATOM 2099 C C . VAL A 1 273 ? -4.250 9.555 -42.041 1.00 52.69 273 VAL A C 1
ATOM 2101 O O . VAL A 1 273 ? -3.996 10.712 -42.372 1.00 52.69 273 VAL A O 1
ATOM 2104 N N . SER A 1 274 ? -5.456 9.219 -41.581 1.00 40.41 274 SER A N 1
ATOM 2105 C CA . SER A 1 274 ? -6.368 10.234 -41.053 1.00 40.41 274 SER A CA 1
ATOM 2106 C C . SER A 1 274 ? -5.861 10.641 -39.670 1.00 40.41 274 SER A C 1
ATOM 2108 O O . SER A 1 274 ? -6.014 9.910 -38.692 1.00 40.41 274 SER A O 1
ATOM 2110 N N . GLY A 1 275 ? -5.167 11.776 -39.626 1.00 43.78 275 GLY A N 1
ATOM 2111 C CA . GLY A 1 275 ? -4.480 12.285 -38.447 1.00 43.78 275 GLY A CA 1
ATOM 2112 C C . GLY A 1 275 ? -5.364 12.551 -37.221 1.00 43.78 275 GLY A C 1
ATOM 2113 O O . GLY A 1 275 ? -6.560 12.812 -37.313 1.00 43.78 275 GLY A O 1
ATOM 2114 N N . ASP A 1 276 ? -4.686 12.569 -36.073 1.00 48.94 276 ASP A N 1
ATOM 2115 C CA . ASP A 1 276 ? -5.041 13.344 -34.879 1.00 48.94 276 ASP A CA 1
ATOM 2116 C C . ASP A 1 276 ? -6.357 13.031 -34.151 1.00 48.94 276 ASP A C 1
ATOM 2118 O O . ASP A 1 276 ? -7.028 13.929 -33.641 1.00 48.94 276 ASP A O 1
ATOM 2122 N N . LEU A 1 277 ? -6.682 11.756 -33.939 1.00 43.88 277 LEU A N 1
ATOM 2123 C CA . LEU A 1 277 ? -7.687 11.388 -32.939 1.00 43.88 277 LEU A CA 1
ATOM 2124 C C . LEU A 1 277 ? -7.145 10.294 -32.024 1.00 43.88 277 LEU A C 1
ATOM 2126 O O . LEU A 1 277 ? -7.092 9.139 -32.404 1.00 43.88 277 LEU A O 1
ATOM 2130 N N . TYR A 1 278 ? -6.681 10.729 -30.850 1.00 44.53 278 TYR A N 1
ATOM 2131 C CA . TYR A 1 278 ? -6.716 10.085 -29.523 1.00 44.53 278 TYR A CA 1
ATOM 2132 C C . TYR A 1 278 ? -5.502 10.509 -28.682 1.00 44.53 278 TYR A C 1
ATOM 2134 O O . TYR A 1 278 ? -4.730 9.705 -28.171 1.00 44.53 278 TYR A O 1
ATOM 2142 N N . LYS A 1 279 ? -5.379 11.822 -28.438 1.00 41.56 279 LYS A N 1
ATOM 2143 C CA . LYS A 1 279 ? -4.849 12.273 -27.146 1.00 41.56 279 LYS A CA 1
ATOM 2144 C C . LYS A 1 279 ? -5.932 12.000 -26.106 1.00 41.56 279 LYS A C 1
ATOM 2146 O O . LYS A 1 279 ? -6.761 12.865 -25.834 1.00 41.56 279 LYS A O 1
ATOM 2151 N N . THR A 1 280 ? -5.965 10.795 -25.548 1.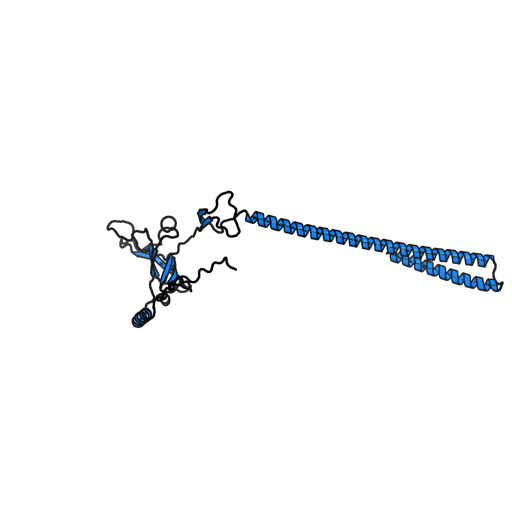00 48.03 280 THR A N 1
ATOM 2152 C CA . THR A 1 280 ? -6.629 10.594 -24.258 1.00 48.03 280 THR A CA 1
ATOM 2153 C C . THR A 1 280 ? -5.775 11.302 -23.220 1.00 48.03 280 THR A C 1
ATOM 2155 O O . THR A 1 280 ? -4.746 10.789 -22.792 1.00 48.03 280 THR A O 1
ATOM 2158 N N . ASP A 1 281 ? -6.164 12.531 -22.900 1.00 48.41 281 ASP A N 1
ATOM 2159 C CA . ASP A 1 281 ? -5.677 13.270 -21.745 1.00 48.41 281 ASP A CA 1
ATOM 2160 C C . ASP A 1 281 ? -6.118 12.509 -20.481 1.00 48.41 281 ASP A C 1
ATOM 2162 O O . ASP A 1 281 ? -7.316 12.488 -20.186 1.00 48.41 281 ASP A O 1
ATOM 2166 N N . PRO A 1 282 ? -5.201 11.874 -19.726 1.00 52.44 282 PRO A N 1
ATOM 2167 C CA . PRO A 1 282 ? -5.562 11.116 -18.530 1.00 52.44 282 PRO A CA 1
ATOM 2168 C C . PRO A 1 282 ? -6.029 12.016 -17.369 1.00 52.44 282 PRO A C 1
ATOM 2170 O O . PRO A 1 282 ? -6.296 11.514 -16.279 1.00 52.44 282 PRO A O 1
ATOM 2173 N N . SER A 1 283 ? -6.124 13.339 -17.566 1.00 50.50 283 SER A N 1
ATOM 2174 C CA . SER A 1 283 ? -6.544 14.304 -16.543 1.00 50.50 283 SER A CA 1
ATOM 2175 C C . SER A 1 283 ? -7.996 14.788 -16.653 1.00 50.50 283 SER A C 1
ATOM 2177 O O . SER A 1 283 ? -8.456 15.533 -15.782 1.00 50.50 283 SER A O 1
ATOM 2179 N N . LYS A 1 284 ? -8.762 14.346 -17.660 1.00 40.88 284 LYS A N 1
ATOM 2180 C CA . LYS A 1 284 ? -10.206 14.617 -17.727 1.00 40.88 284 LYS A CA 1
ATOM 2181 C C . LYS A 1 284 ? -11.002 13.398 -17.258 1.00 40.88 284 LYS A C 1
ATOM 2183 O O . LYS A 1 284 ? -10.908 12.332 -17.852 1.00 40.88 284 LYS A O 1
ATOM 2188 N N . LYS A 1 285 ? -11.722 13.611 -16.151 1.00 37.50 285 LYS A N 1
ATOM 2189 C CA . LYS A 1 285 ? -12.618 12.672 -15.457 1.00 37.50 285 LYS A CA 1
ATOM 2190 C C . LYS A 1 285 ? -13.612 11.971 -16.372 1.00 37.50 285 LYS A C 1
ATOM 2192 O O . LYS A 1 285 ? -14.168 12.669 -17.248 1.00 37.50 285 LYS A O 1
#

Foldseek 3Di:
DQLVVLVVQLVVLVVQLVVLVVLLVVQVVCVVVVNDDPVSNVVSVVSNVVSVVSNVVSVVVSVVVVVVVVVVVVVVVVVVVVVVVVVVVVVVVVVVVVVVVVVVVVVDDDDPADFDFPDAPDDPPDDDDVPDDGTDTDHDDPFDKDKDKAALLQVVQWDADDPVDWGFKKKKAWPPQDCDDDPPDPDPRHRIFIWGFHDWDPDAPVFRIIITIIGWDWDFDDPVPPPHTDTDTDPDCPPRVDPPTDMDMDTDTHDDDPVVVVVSVVVSDGPDPPDDPDPPPVPDD

Sequence (285 aa):
QAIDGAEQRVAAAKIAAETSLLNYNRTKELFEKQLESQRSMELATLSRDSTAAELKSAIAALKRTSNDFDASIASTHASKGSALSDVAGAERDLSVIDVQINQNLRQIVEAPRDGIILQVAVTDGTYLRPGSLICVVIPETESRFVEVWIDGNDMPLIHSRSEDQPGSPVRIAFEGWPALQAVGWPNLAIGTFGGEVVFVDATDDGKGRFRVVVAPLDDTVNRGDGKGAVSVGWPDKERWLRQGVRANAWIMLNEVPLWYEVWRQINGFPPDVSGDLYKTDPSKK